Protein AF-A0A1F9HRV5-F1 (afdb_monomer)

Foldseek 3Di:
DVVLLVLLVLLLVLLVVLQVVLVVLVCCCVVVVVVLLVLLVVLLVVQVVVVVVVVVVPPDDPDPDDDDDDDDDDDDDDDDDDDDDDDDDDDDDDDDDDDDDDDDDDDDDDDDDDDPDPPDDDDDDDDPPDDPRDVLLVVLSVLSVQLSVLSNVLSVLLNVLLVLLSPFPDDSNLSNQLSNLSSQLSNQQSVLSNQLSSCCSNLNNVRSNVVRCVRNVSSVVSNVSSVVSSVVRSVVRVVVVPD

Sequence (243 aa):
MIEIIKPVRYGLLIGLLGLTFGIGWAFWLVLGHERIHKSLEERAAEKKEMHSLIQLLEPGSAMAHTDIKVGEGLVPSKRETTRVSPTANEDSHQHADEGKPQQKGEHMQMMGEGEHMMQTGEDEHQHNEGMHDSPIIDLSHKRLTRGHLHAMGLGLVTIAISFILAFTSAPEKIKTVASILTGLGGLIYPFAWIVMGYRTPNLGPAGAEASVTVIAGPGVGLVLLGIFTAGVFLLKDTFSKKQ

Structure (mmCIF, N/CA/C/O backbone):
data_AF-A0A1F9HRV5-F1
#
_entry.id   AF-A0A1F9HRV5-F1
#
loop_
_atom_site.group_PDB
_atom_site.id
_atom_site.type_symbol
_atom_site.label_atom_id
_atom_site.label_alt_id
_atom_site.label_comp_id
_atom_site.label_asym_id
_atom_site.label_entity_id
_atom_site.label_seq_id
_atom_site.pdbx_PDB_ins_code
_atom_site.Cartn_x
_atom_site.Cartn_y
_atom_site.Cartn_z
_atom_site.occupancy
_atom_site.B_iso_or_equiv
_atom_site.auth_seq_id
_atom_site.auth_comp_id
_atom_site.auth_asym_id
_atom_site.auth_atom_id
_atom_site.pdbx_PDB_model_num
ATOM 1 N N . MET A 1 1 ? -22.054 -10.533 17.747 1.00 65.69 1 MET A N 1
ATOM 2 C CA . MET A 1 1 ? -20.883 -10.438 16.840 1.00 65.69 1 MET A CA 1
ATOM 3 C C . MET A 1 1 ? -20.970 -9.249 15.885 1.00 65.69 1 MET A C 1
ATOM 5 O O . MET A 1 1 ? -20.057 -8.441 15.922 1.00 65.69 1 MET A O 1
ATOM 9 N N . ILE A 1 2 ? -22.039 -9.090 15.089 1.00 79.00 2 ILE A N 1
ATOM 10 C CA . ILE A 1 2 ? -22.149 -8.036 14.051 1.00 79.00 2 ILE A CA 1
ATOM 11 C C . ILE A 1 2 ? -21.832 -6.614 14.568 1.00 79.00 2 ILE A C 1
ATOM 13 O O . ILE A 1 2 ? -20.985 -5.940 13.984 1.00 79.00 2 ILE A O 1
ATOM 17 N N . GLU A 1 3 ? -22.410 -6.187 15.698 1.00 88.50 3 GLU A N 1
ATOM 18 C CA . GLU A 1 3 ? -22.151 -4.843 16.259 1.00 88.50 3 GLU A CA 1
ATOM 19 C C . GLU A 1 3 ? -20.677 -4.591 16.637 1.00 88.50 3 GLU A C 1
ATOM 21 O O . GLU A 1 3 ? -20.204 -3.468 16.513 1.00 88.50 3 GLU A O 1
ATOM 26 N N . ILE A 1 4 ? -19.913 -5.625 17.019 1.00 91.69 4 ILE A N 1
ATOM 27 C CA . ILE A 1 4 ? -18.489 -5.493 17.397 1.00 91.69 4 ILE A CA 1
ATOM 28 C C . ILE A 1 4 ? -17.627 -5.126 16.175 1.00 91.69 4 ILE A C 1
ATOM 30 O O . ILE A 1 4 ? -16.645 -4.395 16.289 1.00 91.69 4 ILE A O 1
ATOM 34 N N . ILE A 1 5 ? -18.008 -5.618 14.992 1.00 95.06 5 ILE A N 1
ATOM 35 C CA . ILE A 1 5 ? -17.260 -5.458 13.735 1.00 95.06 5 ILE A CA 1
ATOM 36 C C . ILE A 1 5 ? -17.669 -4.172 12.994 1.00 95.06 5 ILE A C 1
ATOM 38 O O . ILE A 1 5 ? -16.888 -3.609 12.227 1.00 95.06 5 ILE A O 1
ATOM 42 N N . LYS A 1 6 ? -18.876 -3.661 13.255 1.00 95.94 6 LYS A N 1
ATOM 43 C CA . LYS A 1 6 ? -19.459 -2.457 12.645 1.00 95.94 6 LYS A CA 1
ATOM 44 C C . LYS A 1 6 ? -18.510 -1.246 12.522 1.00 95.94 6 LYS A C 1
ATOM 46 O O . LYS A 1 6 ? -18.473 -0.701 11.418 1.00 95.94 6 LYS A O 1
ATOM 51 N N . PRO A 1 7 ? -17.724 -0.832 13.542 1.00 96.56 7 PRO A N 1
ATOM 52 C CA . PRO A 1 7 ? -16.798 0.294 13.388 1.00 96.56 7 PRO A CA 1
ATOM 53 C C . PRO A 1 7 ? -15.597 -0.015 12.477 1.00 96.56 7 PRO A C 1
ATOM 55 O O . PRO A 1 7 ? -15.119 0.869 11.777 1.00 96.56 7 PRO A O 1
ATOM 58 N N . VAL A 1 8 ? -15.123 -1.263 12.415 1.00 97.94 8 VAL A N 1
ATOM 59 C CA . VAL A 1 8 ? -13.923 -1.643 11.634 1.00 97.94 8 VAL A CA 1
ATOM 60 C C . VAL A 1 8 ? -14.239 -2.204 10.243 1.00 97.94 8 VAL A C 1
ATOM 62 O O . VAL A 1 8 ? -13.330 -2.537 9.482 1.00 97.94 8 VAL A O 1
ATOM 65 N N . ARG A 1 9 ? -15.526 -2.294 9.876 1.00 97.56 9 ARG A N 1
ATOM 66 C CA . ARG A 1 9 ? -15.992 -2.898 8.614 1.00 97.56 9 ARG A CA 1
ATOM 67 C C . ARG A 1 9 ? -15.321 -2.316 7.368 1.00 97.56 9 ARG A C 1
ATOM 69 O O . ARG A 1 9 ? -15.077 -3.046 6.417 1.00 97.56 9 ARG A O 1
ATOM 76 N N . TYR A 1 10 ? -15.010 -1.020 7.376 1.00 98.12 10 TYR A N 1
ATOM 77 C CA . TYR A 1 10 ? -14.365 -0.358 6.243 1.00 98.12 10 TYR A CA 1
ATOM 78 C C . TYR A 1 10 ? -12.897 -0.772 6.103 1.00 98.12 10 TYR A C 1
ATOM 80 O O . TYR A 1 10 ? -12.481 -1.092 4.996 1.00 98.12 10 TYR A O 1
ATOM 88 N N . GLY A 1 11 ? -12.143 -0.870 7.205 1.00 98.00 11 GLY A N 1
ATOM 89 C CA . GLY A 1 11 ? -10.789 -1.428 7.180 1.00 98.00 11 GLY A CA 1
ATOM 90 C C . GLY A 1 11 ? -10.768 -2.879 6.698 1.00 98.00 11 GLY A C 1
ATOM 91 O O . GLY A 1 11 ? -9.960 -3.219 5.840 1.00 98.00 11 GLY A O 1
ATOM 92 N N . LEU A 1 12 ? -11.720 -3.712 7.137 1.00 98.31 12 LEU A N 1
ATOM 93 C CA . LEU A 1 12 ? -11.859 -5.087 6.634 1.00 98.31 12 LEU A CA 1
ATOM 94 C C . LEU A 1 12 ? -12.120 -5.136 5.119 1.00 98.31 12 LEU A C 1
ATOM 96 O O . LEU A 1 12 ? -11.465 -5.904 4.419 1.00 98.31 12 LEU A O 1
ATOM 100 N N . LEU A 1 13 ? -13.028 -4.303 4.597 1.00 98.50 13 LEU A N 1
ATOM 101 C CA . LEU A 1 13 ? -13.302 -4.220 3.156 1.00 98.50 13 LEU A CA 1
ATOM 102 C C . LEU A 1 13 ? -12.078 -3.742 2.357 1.00 98.50 13 LEU A C 1
ATOM 104 O O . LEU A 1 13 ? -11.789 -4.300 1.302 1.00 98.50 13 LEU A O 1
ATOM 108 N N . ILE A 1 14 ? -11.335 -2.753 2.864 1.00 98.44 14 ILE A N 1
ATOM 109 C CA . ILE A 1 14 ? -10.116 -2.246 2.216 1.00 98.44 14 ILE A CA 1
ATOM 110 C C . ILE A 1 14 ? -8.987 -3.292 2.267 1.00 98.44 14 ILE A C 1
ATOM 112 O O . ILE A 1 14 ? -8.275 -3.476 1.284 1.00 98.44 14 ILE A O 1
ATOM 116 N N . GLY A 1 15 ? -8.848 -4.029 3.372 1.00 98.31 15 GLY A N 1
ATOM 117 C CA . GLY A 1 15 ? -7.877 -5.118 3.496 1.00 98.31 15 GLY A CA 1
ATOM 118 C C . GLY A 1 15 ? -8.179 -6.291 2.557 1.00 98.31 15 GLY A C 1
ATOM 119 O O . GLY A 1 15 ? -7.273 -6.794 1.895 1.00 98.31 15 GLY A O 1
ATOM 120 N N . LEU A 1 16 ? -9.456 -6.670 2.418 1.00 98.50 16 LEU A N 1
ATOM 121 C CA . LEU A 1 16 ? -9.906 -7.648 1.418 1.00 98.50 16 LEU A CA 1
ATOM 122 C C . LEU A 1 16 ? -9.640 -7.158 -0.01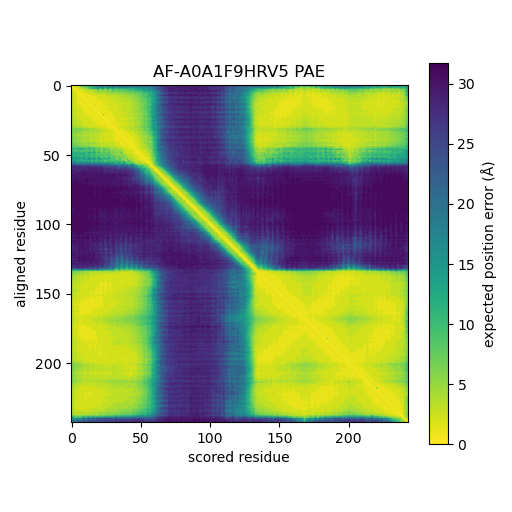1 1.00 98.50 16 LEU A C 1
ATOM 124 O O . LEU A 1 16 ? -9.134 -7.926 -0.828 1.00 98.50 16 LEU A O 1
ATOM 128 N N . LEU A 1 17 ? -9.901 -5.878 -0.303 1.00 98.44 17 LEU A N 1
ATOM 129 C CA . LEU A 1 17 ? -9.543 -5.269 -1.585 1.00 98.44 17 LEU A CA 1
ATOM 130 C C . LEU A 1 17 ? -8.031 -5.383 -1.847 1.00 98.44 17 LEU A C 1
ATOM 132 O O . LEU A 1 17 ? -7.646 -5.822 -2.928 1.00 98.44 17 LEU A O 1
ATOM 136 N N . GLY A 1 18 ? -7.184 -5.101 -0.851 1.00 98.00 18 GLY A N 1
ATOM 137 C CA . GLY A 1 18 ? -5.729 -5.278 -0.934 1.00 98.00 18 GLY A CA 1
ATOM 138 C C . GLY A 1 18 ? -5.297 -6.715 -1.242 1.00 98.00 18 GLY A C 1
ATOM 139 O O . GLY A 1 18 ? -4.455 -6.921 -2.116 1.00 98.00 18 GLY A O 1
ATOM 140 N N . LEU A 1 19 ? -5.929 -7.715 -0.616 1.00 98.31 19 LEU A N 1
ATOM 141 C CA . LEU A 1 19 ? -5.698 -9.127 -0.943 1.00 98.31 19 LEU A CA 1
ATOM 142 C C . LEU A 1 19 ? -6.110 -9.461 -2.384 1.00 98.31 19 LEU A C 1
ATOM 144 O O . LEU A 1 19 ? -5.324 -10.061 -3.115 1.00 98.31 19 LEU A O 1
ATOM 148 N N . THR A 1 20 ? -7.306 -9.050 -2.822 1.00 98.25 20 THR A N 1
ATOM 149 C CA . THR A 1 20 ? -7.769 -9.311 -4.200 1.00 98.25 20 THR A CA 1
ATOM 150 C C . THR A 1 20 ? -6.902 -8.612 -5.247 1.00 98.25 20 THR A C 1
ATOM 152 O O . THR A 1 20 ? -6.595 -9.208 -6.278 1.00 98.25 20 THR A O 1
ATOM 155 N N . PHE A 1 21 ? -6.435 -7.393 -4.959 1.00 98.12 21 PHE A N 1
ATOM 156 C CA . PHE A 1 21 ? -5.479 -6.664 -5.786 1.00 98.12 21 PHE A CA 1
ATOM 157 C C . PHE A 1 21 ? -4.134 -7.396 -5.857 1.00 98.12 21 PHE A C 1
ATOM 159 O O . PHE A 1 21 ? -3.629 -7.620 -6.953 1.00 98.12 21 PHE A O 1
ATOM 166 N N . GLY A 1 22 ? -3.591 -7.840 -4.718 1.00 97.25 22 GLY A N 1
ATOM 167 C CA . GLY A 1 22 ? -2.353 -8.619 -4.664 1.00 97.25 22 GLY A CA 1
ATOM 168 C C . GLY A 1 22 ? -2.432 -9.915 -5.475 1.00 97.25 22 GLY A C 1
ATOM 169 O O . GLY A 1 22 ? -1.529 -10.190 -6.263 1.00 97.25 22 GLY A O 1
ATOM 170 N N . ILE A 1 23 ? -3.530 -10.668 -5.351 1.00 97.94 23 ILE A N 1
ATOM 171 C CA . ILE A 1 23 ? -3.781 -11.902 -6.115 1.00 97.94 23 ILE A CA 1
ATOM 172 C C . ILE A 1 23 ? -3.916 -11.608 -7.616 1.00 97.94 23 ILE A C 1
ATOM 174 O O . ILE A 1 23 ? -3.249 -12.246 -8.427 1.00 97.94 23 ILE A O 1
ATOM 178 N N . GLY A 1 24 ? -4.735 -10.623 -8.003 1.00 97.75 24 GLY A N 1
ATOM 179 C CA . GLY A 1 24 ? -4.899 -10.232 -9.408 1.00 97.75 24 GLY A CA 1
ATOM 180 C C . GLY A 1 24 ? -3.588 -9.754 -10.038 1.00 97.75 24 GLY A C 1
ATOM 181 O O . GLY A 1 24 ? -3.292 -10.079 -11.186 1.00 97.75 24 GLY A O 1
ATOM 182 N N . TRP A 1 25 ? -2.761 -9.057 -9.260 1.00 97.44 25 TRP A N 1
ATOM 183 C CA . TRP A 1 25 ? -1.421 -8.650 -9.660 1.00 97.44 25 TRP A CA 1
ATOM 184 C C . TRP A 1 25 ? -0.460 -9.842 -9.814 1.00 97.44 25 TRP A C 1
ATOM 186 O O . TRP A 1 25 ? 0.341 -9.845 -10.742 1.00 97.44 25 TRP A O 1
ATOM 196 N N . ALA A 1 26 ? -0.578 -10.893 -8.991 1.00 96.31 26 ALA A N 1
ATOM 197 C CA . ALA A 1 26 ? 0.182 -12.138 -9.160 1.00 96.31 26 ALA A CA 1
ATOM 198 C C . ALA A 1 26 ? -0.129 -12.815 -10.503 1.00 96.31 26 ALA A C 1
ATOM 200 O O . ALA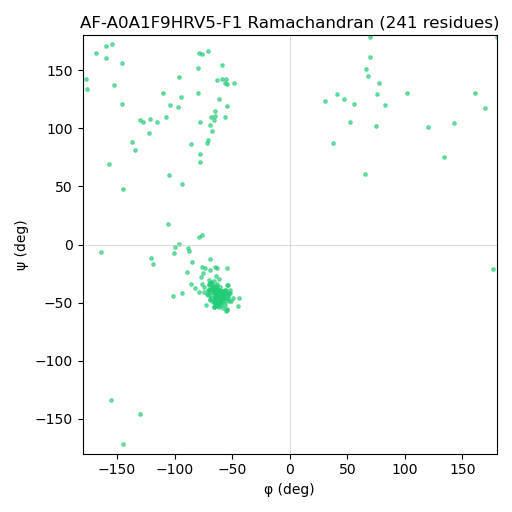 A 1 26 ? 0.778 -13.120 -11.276 1.00 96.31 26 ALA A O 1
ATOM 201 N N . PHE A 1 27 ? -1.420 -12.984 -10.816 1.00 97.56 27 PHE A N 1
ATOM 202 C CA . PHE A 1 27 ? -1.858 -13.509 -12.112 1.00 97.56 27 PHE A CA 1
ATOM 203 C C . PHE A 1 27 ? -1.362 -12.645 -13.270 1.00 97.56 27 PHE A C 1
ATOM 205 O O . PHE A 1 27 ? -0.944 -13.178 -14.293 1.00 97.56 27 PHE A O 1
ATOM 212 N N . TRP A 1 28 ? -1.376 -11.322 -13.107 1.00 96.38 28 TRP A N 1
ATOM 213 C CA . TRP A 1 28 ? -0.885 -10.400 -14.121 1.00 96.38 28 TRP A CA 1
ATOM 214 C C . TRP A 1 28 ? 0.640 -10.489 -14.324 1.00 96.38 28 TRP A C 1
ATOM 216 O O . TRP A 1 28 ? 1.079 -10.472 -15.470 1.00 96.38 28 TRP A O 1
ATOM 226 N N . LEU A 1 29 ? 1.438 -10.669 -13.262 1.00 95.25 29 LEU A N 1
ATOM 227 C CA . LEU A 1 29 ? 2.882 -10.926 -13.373 1.00 95.25 29 LEU A CA 1
ATOM 228 C C . LEU A 1 29 ? 3.174 -12.242 -14.110 1.00 95.25 29 LEU A C 1
ATOM 230 O O . LEU A 1 29 ? 4.003 -12.262 -15.015 1.00 95.25 29 LEU A O 1
ATOM 234 N N . VAL A 1 30 ? 2.476 -13.326 -13.751 1.00 95.44 30 VAL A N 1
ATOM 235 C CA . VAL A 1 30 ? 2.720 -14.671 -14.303 1.00 95.44 30 VAL A CA 1
ATOM 236 C C . VAL A 1 30 ? 2.230 -14.791 -15.748 1.00 95.44 30 VAL A C 1
ATOM 238 O O . VAL A 1 30 ? 2.994 -15.171 -16.629 1.00 95.44 30 VAL A O 1
ATOM 241 N N . LEU A 1 31 ? 0.972 -14.435 -16.024 1.00 96.00 31 LEU A N 1
ATOM 242 C CA . LEU A 1 31 ? 0.385 -14.534 -17.369 1.00 96.00 31 LEU A CA 1
ATOM 243 C C . LEU A 1 31 ? 0.866 -13.419 -18.309 1.00 96.00 31 LEU A C 1
ATOM 245 O O . LEU A 1 31 ? 0.721 -13.521 -19.526 1.00 96.00 31 LEU A O 1
ATOM 249 N N . GLY A 1 32 ? 1.385 -12.326 -17.747 1.00 92.94 32 GLY A N 1
ATOM 250 C CA . GLY A 1 32 ? 1.844 -11.155 -18.481 1.00 92.94 32 GLY A CA 1
ATOM 251 C C . GLY A 1 32 ? 3.351 -11.083 -18.701 1.00 92.94 32 GLY A C 1
ATOM 252 O O . GLY A 1 32 ? 3.763 -10.124 -19.346 1.00 92.94 32 GLY A O 1
ATOM 253 N N . HIS A 1 33 ? 4.161 -12.030 -18.207 1.00 92.62 33 HIS A N 1
ATOM 254 C CA . HIS A 1 33 ? 5.629 -11.911 -18.142 1.00 92.62 33 HIS A CA 1
ATOM 255 C C . HIS A 1 33 ? 6.265 -11.368 -19.432 1.00 92.62 33 HIS A C 1
ATOM 257 O O . HIS A 1 33 ? 6.965 -10.359 -19.374 1.00 92.62 33 HIS A O 1
ATOM 263 N N . GLU A 1 34 ? 5.972 -11.967 -20.589 1.00 92.00 34 GLU A N 1
ATOM 264 C CA . GLU A 1 34 ? 6.478 -11.533 -21.904 1.00 92.00 34 GLU A CA 1
ATOM 265 C C . GLU A 1 34 ? 6.103 -10.082 -22.242 1.00 92.00 34 GLU A C 1
ATOM 267 O O . GLU A 1 34 ? 6.916 -9.285 -22.707 1.00 92.00 34 GLU A O 1
ATOM 272 N N . ARG A 1 35 ? 4.849 -9.698 -21.967 1.00 93.88 35 ARG A N 1
ATOM 273 C CA . ARG A 1 35 ? 4.354 -8.333 -22.197 1.00 93.88 35 ARG A CA 1
ATOM 274 C C . ARG A 1 35 ? 5.034 -7.338 -21.263 1.00 93.88 35 ARG A C 1
ATOM 276 O O . ARG A 1 35 ? 5.309 -6.215 -21.675 1.00 93.88 35 ARG A O 1
ATOM 283 N N . ILE A 1 36 ? 5.255 -7.731 -20.012 1.00 93.25 36 ILE A N 1
ATOM 284 C CA . ILE A 1 36 ? 5.901 -6.899 -18.995 1.00 93.25 36 ILE A CA 1
ATOM 285 C C . ILE A 1 36 ? 7.340 -6.650 -19.407 1.00 93.25 36 ILE A C 1
ATOM 287 O O . ILE A 1 36 ? 7.721 -5.491 -19.543 1.00 93.25 36 ILE A O 1
ATOM 291 N N . HIS A 1 37 ? 8.076 -7.724 -19.675 1.00 93.50 37 HIS A N 1
ATOM 292 C CA . HIS A 1 37 ? 9.473 -7.701 -20.082 1.00 93.50 37 HIS A CA 1
ATOM 293 C C . HIS A 1 37 ? 9.671 -6.811 -21.315 1.00 93.50 37 HIS A C 1
ATOM 295 O O . HIS A 1 37 ? 10.301 -5.760 -21.199 1.00 93.50 37 HIS A O 1
ATOM 301 N N . LYS A 1 38 ? 8.948 -7.081 -22.414 1.00 93.62 38 LYS A N 1
ATOM 302 C CA . LYS A 1 38 ? 8.948 -6.231 -23.618 1.00 93.62 38 LYS A CA 1
ATOM 303 C C . LYS A 1 38 ? 8.624 -4.763 -23.317 1.00 93.62 38 LYS A C 1
ATOM 305 O O . LYS A 1 38 ? 9.284 -3.865 -23.828 1.00 93.62 38 LYS A O 1
ATOM 310 N N . SER A 1 39 ? 7.641 -4.491 -22.452 1.00 93.50 39 SER A N 1
ATOM 311 C CA . SER A 1 39 ? 7.286 -3.112 -22.079 1.00 93.50 39 SER A CA 1
ATOM 312 C C . SER A 1 39 ? 8.345 -2.405 -21.224 1.00 93.50 39 SER A C 1
ATOM 314 O O . SER A 1 39 ? 8.353 -1.177 -21.172 1.00 93.50 39 SER A O 1
ATOM 316 N N . LEU A 1 40 ? 9.214 -3.149 -20.532 1.00 93.88 40 LEU A N 1
ATOM 317 C CA . LEU A 1 40 ? 10.357 -2.619 -19.786 1.00 93.88 40 LEU A CA 1
ATOM 318 C C . LEU A 1 40 ? 11.578 -2.444 -20.706 1.00 93.88 40 LEU A C 1
ATOM 320 O O . LEU A 1 40 ? 12.320 -1.478 -20.535 1.00 93.88 40 LEU A O 1
ATOM 324 N N . GLU A 1 41 ? 11.755 -3.312 -21.707 1.00 92.94 41 GLU A N 1
ATOM 325 C CA . GLU A 1 41 ? 12.772 -3.171 -22.756 1.00 92.94 41 GLU A CA 1
ATOM 326 C C . GLU A 1 41 ? 12.522 -1.953 -23.652 1.00 92.94 41 GLU A C 1
ATOM 328 O O . GLU A 1 41 ? 13.427 -1.141 -23.830 1.00 92.94 41 GLU A O 1
ATOM 333 N N . GLU A 1 42 ? 11.295 -1.770 -24.158 1.00 92.44 42 GLU A N 1
ATOM 334 C CA . GLU A 1 42 ? 10.893 -0.602 -24.966 1.00 92.44 42 GLU A CA 1
ATOM 335 C C . GLU A 1 42 ? 11.210 0.711 -24.224 1.00 92.44 42 GLU A C 1
ATOM 337 O O . GLU A 1 42 ? 11.828 1.629 -24.764 1.00 92.44 42 GLU A O 1
ATOM 342 N N . ARG A 1 43 ? 10.880 0.746 -22.931 1.00 91.94 43 ARG A N 1
ATOM 343 C CA . ARG A 1 43 ? 11.193 1.820 -21.977 1.00 91.94 43 ARG A CA 1
ATOM 344 C C . ARG A 1 43 ? 12.696 2.047 -21.760 1.00 91.94 43 ARG A C 1
ATOM 346 O O . ARG A 1 43 ? 13.152 3.187 -21.657 1.00 91.94 43 ARG A O 1
ATOM 353 N N . ALA A 1 44 ? 13.486 0.977 -21.681 1.00 90.12 44 ALA A N 1
ATOM 354 C CA . ALA A 1 44 ? 14.942 1.061 -21.575 1.00 90.12 44 ALA A CA 1
ATOM 355 C C . ALA A 1 44 ? 15.595 1.556 -22.881 1.00 90.12 44 ALA A C 1
ATOM 357 O O . ALA A 1 44 ? 16.609 2.258 -22.829 1.00 90.12 44 ALA A O 1
ATOM 358 N N . ALA A 1 45 ? 15.028 1.203 -24.039 1.00 89.44 45 ALA A N 1
ATOM 359 C CA . ALA A 1 45 ? 15.480 1.648 -25.354 1.00 89.44 45 ALA A CA 1
ATOM 360 C C . ALA A 1 45 ? 15.207 3.146 -25.567 1.00 89.44 45 ALA A C 1
ATOM 362 O O . ALA A 1 45 ? 16.144 3.881 -25.876 1.00 89.44 45 ALA A O 1
ATOM 363 N N . GLU A 1 46 ? 13.991 3.616 -25.267 1.00 88.25 46 GLU A N 1
ATOM 364 C CA . GLU A 1 46 ? 13.596 5.036 -25.304 1.00 88.25 46 GLU A CA 1
ATOM 365 C C . GLU A 1 46 ? 14.608 5.926 -24.554 1.00 88.25 46 GLU A C 1
ATOM 367 O O . GLU A 1 46 ? 15.097 6.930 -25.079 1.00 88.25 46 GLU A O 1
ATOM 372 N N . LYS A 1 47 ? 15.024 5.511 -23.348 1.00 86.19 47 LYS A N 1
ATOM 373 C CA . LYS A 1 47 ? 16.047 6.221 -22.561 1.00 86.19 47 LYS A CA 1
ATOM 374 C C . LYS A 1 47 ? 17.408 6.294 -23.265 1.00 86.19 47 LYS A C 1
ATOM 376 O O . LYS A 1 47 ? 18.096 7.310 -23.144 1.00 86.19 47 LYS A O 1
ATOM 381 N N . LYS A 1 48 ? 17.836 5.224 -23.947 1.00 85.00 48 LYS A N 1
ATOM 382 C CA . LYS A 1 48 ? 19.116 5.190 -24.680 1.00 85.00 48 LYS A CA 1
ATOM 383 C C . LYS A 1 48 ? 19.067 6.110 -25.899 1.00 85.00 48 LYS A C 1
ATOM 385 O O . LYS A 1 48 ? 20.002 6.883 -26.096 1.00 85.00 48 LYS A O 1
ATOM 390 N N . GLU A 1 49 ? 17.972 6.081 -26.655 1.00 86.00 49 GLU A N 1
ATOM 391 C CA . GLU A 1 49 ? 17.769 6.951 -27.817 1.00 86.00 49 GLU A CA 1
ATOM 392 C C . GLU A 1 49 ? 17.766 8.427 -27.410 1.00 86.00 49 GLU A C 1
ATOM 394 O O . GLU A 1 49 ? 18.554 9.206 -27.950 1.00 86.00 49 GLU A O 1
ATOM 399 N N . MET A 1 50 ? 16.998 8.802 -26.377 1.00 80.31 50 MET A N 1
ATOM 400 C CA . MET A 1 50 ? 17.011 10.165 -25.832 1.00 80.31 50 MET A CA 1
ATOM 401 C C . MET A 1 50 ? 18.417 10.618 -25.418 1.00 80.31 50 MET A C 1
ATOM 403 O O . MET A 1 50 ? 18.800 11.754 -25.687 1.00 80.31 50 MET A O 1
ATOM 407 N N . HIS A 1 51 ? 19.206 9.744 -24.785 1.00 81.88 51 HIS A N 1
ATOM 408 C CA . HIS A 1 51 ? 20.557 10.097 -24.349 1.00 81.88 51 HIS A CA 1
ATOM 409 C C . HIS A 1 51 ? 21.524 10.278 -25.532 1.00 81.88 51 HIS A C 1
ATOM 411 O O . HIS A 1 51 ? 22.304 11.228 -25.532 1.00 81.88 51 HIS A O 1
ATOM 417 N N . SER A 1 52 ? 21.421 9.440 -26.570 1.00 82.12 52 SER A N 1
ATOM 418 C CA . SER A 1 52 ? 22.208 9.601 -27.802 1.00 82.12 52 SER A CA 1
ATOM 419 C C . SER A 1 52 ? 21.840 10.869 -28.580 1.00 82.12 52 SER A C 1
ATOM 421 O O . SER A 1 52 ? 22.729 11.563 -29.064 1.00 82.12 52 SER A O 1
ATOM 423 N N . LEU A 1 53 ? 20.553 11.235 -28.635 1.00 84.50 53 LEU A N 1
ATOM 424 C CA . LEU A 1 53 ? 20.108 12.485 -29.255 1.00 84.50 53 LEU A CA 1
ATOM 425 C C . LEU A 1 53 ? 20.644 13.708 -28.505 1.00 84.50 53 LEU A C 1
ATOM 427 O O . LEU A 1 53 ? 21.132 14.631 -29.148 1.00 84.50 53 LEU A O 1
ATOM 431 N N . ILE A 1 54 ? 20.616 13.704 -27.167 1.00 81.25 54 ILE A N 1
ATOM 432 C CA . ILE A 1 54 ? 21.210 14.780 -26.354 1.00 81.25 54 ILE A CA 1
ATOM 433 C C . ILE A 1 54 ? 22.714 14.898 -26.636 1.00 81.25 54 ILE A C 1
ATOM 435 O O . ILE A 1 54 ? 23.197 15.999 -26.881 1.00 81.25 54 ILE A O 1
ATOM 439 N N . GLN A 1 55 ? 23.439 13.777 -26.701 1.00 81.00 55 GLN A N 1
ATOM 440 C CA . GLN A 1 55 ? 24.873 13.774 -27.004 1.00 81.00 55 GLN A CA 1
ATOM 441 C C . GLN A 1 55 ? 25.192 14.306 -28.416 1.00 81.00 55 GLN A C 1
ATOM 443 O O . GLN A 1 55 ? 26.211 14.964 -28.607 1.00 81.00 55 GLN A O 1
ATOM 448 N N . LEU A 1 56 ? 24.320 14.064 -29.402 1.00 80.12 56 LEU A N 1
ATOM 449 C CA . LEU A 1 56 ? 24.435 14.631 -30.754 1.00 80.12 56 LEU A CA 1
ATOM 450 C C . LEU A 1 56 ? 24.037 16.119 -30.820 1.00 80.12 56 LEU A C 1
ATOM 452 O O . LEU A 1 56 ? 24.492 16.833 -31.713 1.00 80.12 56 LEU A O 1
ATOM 456 N N . LEU A 1 57 ? 23.205 16.587 -29.884 1.00 78.00 57 LEU A N 1
ATOM 457 C CA . LEU A 1 57 ? 22.762 17.979 -29.744 1.00 78.00 57 LEU A CA 1
ATOM 458 C C . LEU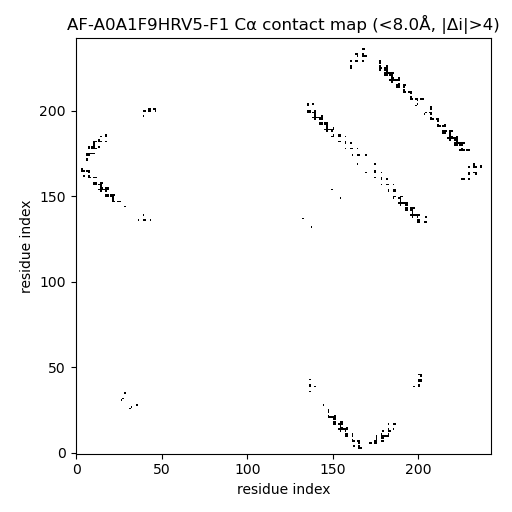 A 1 57 ? 23.706 18.852 -28.890 1.00 78.00 57 LEU A C 1
ATOM 460 O O . LEU A 1 57 ? 23.525 20.068 -28.874 1.00 78.00 57 LEU A O 1
ATOM 464 N N . GLU A 1 58 ? 24.743 18.279 -28.264 1.00 71.56 58 GLU A N 1
ATOM 465 C CA . GLU A 1 58 ? 25.853 19.003 -27.608 1.00 71.56 58 GLU A CA 1
ATOM 466 C C . GLU A 1 58 ? 27.188 18.991 -28.409 1.00 71.56 58 GLU A C 1
ATOM 468 O O . GLU A 1 58 ? 28.228 18.569 -27.890 1.00 71.56 58 GLU A O 1
ATOM 473 N N . PRO A 1 59 ? 27.259 19.506 -29.654 1.00 59.19 59 PRO A N 1
ATOM 474 C CA . PRO A 1 59 ? 28.534 19.706 -30.340 1.00 59.19 59 PRO A CA 1
ATOM 475 C C . PRO A 1 59 ? 29.238 20.975 -29.812 1.00 59.19 59 PRO A C 1
ATOM 477 O O . PRO A 1 59 ? 29.279 21.989 -30.509 1.00 59.19 59 PRO A O 1
ATOM 480 N N . GLY A 1 60 ? 29.763 20.969 -28.574 1.00 55.22 60 GLY A N 1
ATOM 481 C CA . GLY A 1 60 ? 30.254 22.231 -27.984 1.00 55.22 60 GLY A CA 1
ATOM 482 C C . GLY A 1 60 ? 31.178 22.259 -26.757 1.00 55.22 60 GLY A C 1
ATOM 483 O O . GLY A 1 60 ? 31.635 23.352 -26.438 1.00 55.22 60 GLY A O 1
ATOM 484 N N . SER A 1 61 ? 31.490 21.155 -26.064 1.00 53.25 61 SER A N 1
ATOM 485 C CA . SER A 1 61 ? 32.271 21.220 -24.799 1.00 53.25 61 SER A CA 1
ATOM 486 C C . SER A 1 61 ? 33.599 20.444 -24.778 1.00 53.25 61 SER A C 1
ATOM 488 O O . SER A 1 61 ? 34.426 20.661 -23.894 1.00 53.25 61 SER A O 1
ATOM 490 N N . ALA A 1 62 ? 33.866 19.587 -25.767 1.00 50.09 62 ALA A N 1
ATOM 491 C CA . ALA A 1 62 ? 35.028 18.692 -25.783 1.00 50.09 62 ALA A CA 1
ATOM 492 C C . ALA A 1 62 ? 36.265 19.255 -26.525 1.00 50.09 62 ALA A C 1
ATOM 494 O O . ALA A 1 62 ? 36.811 18.581 -27.392 1.00 50.09 62 ALA A O 1
ATOM 495 N N . MET A 1 63 ? 36.717 20.475 -26.199 1.00 47.94 63 MET A N 1
ATOM 496 C CA . MET A 1 63 ? 37.987 21.074 -26.682 1.00 47.94 63 MET A CA 1
ATOM 497 C C . MET A 1 63 ? 38.465 22.185 -25.716 1.00 47.94 63 MET A C 1
ATOM 499 O O . MET A 1 63 ? 38.431 23.370 -26.037 1.00 47.94 63 MET A O 1
ATOM 503 N N . ALA A 1 64 ? 38.893 21.817 -24.501 1.00 43.62 64 ALA A N 1
ATOM 504 C CA . ALA A 1 64 ? 39.419 22.771 -23.510 1.00 43.62 64 ALA A CA 1
ATOM 505 C C . ALA A 1 64 ? 40.565 22.195 -22.649 1.00 43.62 64 ALA A C 1
ATOM 507 O O . ALA A 1 64 ? 40.580 22.337 -21.431 1.00 43.62 64 ALA A O 1
ATOM 508 N N . HIS A 1 65 ? 41.547 21.559 -23.293 1.00 41.84 65 HIS A N 1
ATOM 509 C CA . HIS A 1 65 ? 42.850 21.254 -22.690 1.00 41.84 65 HIS A CA 1
ATOM 510 C C . HIS A 1 65 ? 43.972 21.605 -23.674 1.00 41.84 65 HIS A C 1
ATOM 512 O O . HIS A 1 65 ? 44.497 20.749 -24.379 1.00 41.84 65 HIS A O 1
ATOM 518 N N . THR A 1 66 ? 44.331 22.888 -23.727 1.00 41.12 66 THR A N 1
ATOM 519 C CA . THR A 1 66 ? 45.589 23.348 -24.330 1.00 41.12 66 THR A CA 1
ATOM 520 C C . THR A 1 66 ? 46.658 23.477 -23.254 1.00 41.12 66 THR A C 1
ATOM 522 O O . THR A 1 66 ? 46.444 24.164 -22.253 1.00 41.12 66 THR A O 1
ATOM 525 N N . ASP A 1 67 ? 47.806 22.842 -23.482 1.00 45.81 67 ASP A N 1
ATOM 526 C CA . ASP A 1 67 ? 49.019 22.979 -22.677 1.00 45.81 67 ASP A CA 1
ATOM 527 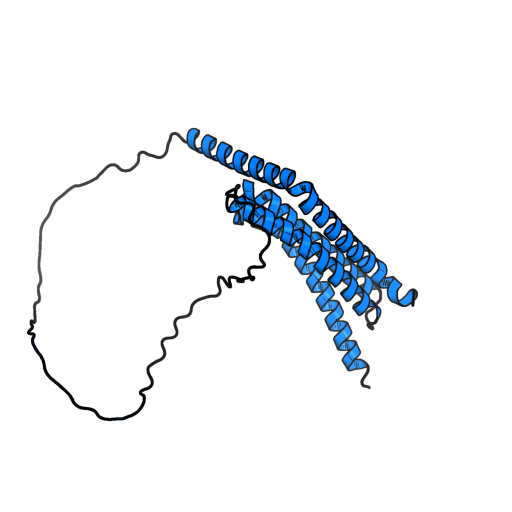C C . ASP A 1 67 ? 49.398 24.440 -22.393 1.00 45.81 67 ASP A C 1
ATOM 529 O O . ASP A 1 67 ? 49.439 25.272 -23.300 1.00 45.81 67 ASP A O 1
ATOM 533 N N . ILE A 1 68 ? 49.834 24.711 -21.159 1.00 40.12 68 ILE A N 1
ATOM 534 C CA . ILE A 1 68 ? 50.775 25.800 -20.876 1.00 40.12 68 ILE A CA 1
ATOM 535 C C . ILE A 1 68 ? 51.953 25.228 -20.080 1.00 40.12 68 ILE A C 1
ATOM 537 O O . ILE A 1 68 ? 51.853 24.950 -18.886 1.00 40.12 68 ILE A O 1
ATOM 541 N N . LYS A 1 69 ? 53.093 25.084 -20.764 1.00 45.47 69 LYS A N 1
ATOM 542 C CA . LYS A 1 69 ? 54.420 24.844 -20.180 1.00 45.47 69 LYS A CA 1
ATOM 543 C C . LYS A 1 69 ? 55.333 26.035 -20.476 1.00 45.47 69 LYS A C 1
ATOM 545 O O . LYS A 1 69 ? 55.837 26.150 -21.587 1.00 45.47 69 LYS A O 1
ATOM 550 N N . VAL A 1 70 ? 55.587 26.856 -19.460 1.00 41.66 70 VAL A N 1
ATOM 551 C CA . VAL A 1 70 ? 56.708 27.813 -19.334 1.00 41.66 70 VAL A CA 1
ATOM 552 C C . VAL A 1 70 ? 56.954 27.962 -17.818 1.00 41.66 70 VAL A C 1
ATOM 554 O O . VAL A 1 70 ? 55.980 28.031 -17.077 1.00 41.66 70 VAL A O 1
ATOM 557 N N . GLY A 1 71 ? 58.159 27.987 -17.242 1.00 39.84 71 GLY A N 1
ATOM 558 C CA . GLY A 1 71 ? 59.510 27.881 -17.800 1.00 39.84 71 GLY A CA 1
ATOM 559 C C . GLY A 1 71 ? 60.483 28.813 -17.052 1.00 39.84 71 GLY A C 1
ATOM 560 O O . GLY A 1 71 ? 60.454 30.003 -17.321 1.00 39.84 71 GLY A O 1
ATOM 561 N N . GLU A 1 72 ? 61.338 28.247 -16.178 1.00 34.88 72 GLU A N 1
ATOM 562 C CA . GLU A 1 72 ? 62.540 28.866 -15.541 1.00 34.88 72 GLU A CA 1
ATOM 563 C C . GLU A 1 72 ? 62.306 30.023 -14.517 1.00 34.88 72 GLU A C 1
ATOM 565 O O . GLU A 1 72 ? 61.379 30.807 -14.656 1.00 34.88 72 GLU A O 1
ATOM 570 N N . GLY A 1 73 ? 63.077 30.211 -13.424 1.00 33.09 73 GLY A N 1
ATOM 571 C CA . GLY A 1 73 ? 64.185 29.440 -12.819 1.00 33.09 73 GLY A CA 1
ATOM 572 C C . GLY A 1 73 ? 64.769 30.092 -11.524 1.00 33.09 73 GLY A C 1
ATOM 573 O O . GLY A 1 73 ? 64.359 31.188 -11.159 1.00 33.09 73 GLY A O 1
ATOM 574 N N . LEU A 1 74 ? 65.762 29.428 -10.887 1.00 33.25 74 LEU A N 1
ATOM 575 C CA . LEU A 1 74 ? 66.709 29.878 -9.811 1.00 33.25 74 LEU A CA 1
ATOM 576 C C . LEU A 1 74 ? 66.193 30.030 -8.330 1.00 33.25 74 LEU A C 1
ATOM 578 O O . LEU A 1 74 ? 65.479 30.974 -8.030 1.00 33.25 74 LEU A O 1
ATOM 582 N N . VAL A 1 75 ? 66.433 29.120 -7.347 1.00 42.72 75 VAL A N 1
ATOM 583 C CA . VAL A 1 75 ? 67.698 28.729 -6.614 1.00 42.72 75 VAL A CA 1
ATOM 584 C C . VAL A 1 75 ? 68.135 29.741 -5.506 1.00 42.72 75 VAL A C 1
ATOM 586 O O . VAL A 1 75 ? 68.183 30.921 -5.834 1.00 42.72 75 VAL A O 1
ATOM 589 N N . PRO A 1 76 ? 68.616 29.370 -4.271 1.00 50.12 76 PRO A N 1
ATOM 590 C CA . PRO A 1 76 ? 68.466 28.146 -3.427 1.00 50.12 76 PRO A CA 1
ATOM 591 C C . PRO A 1 76 ? 68.418 28.356 -1.858 1.00 50.12 76 PRO A C 1
ATOM 593 O O . PRO A 1 76 ? 68.522 29.471 -1.362 1.00 50.12 76 PRO A O 1
ATOM 596 N N . SER A 1 77 ? 68.453 27.249 -1.072 1.00 34.53 77 SER A N 1
ATOM 597 C CA . SER A 1 77 ? 69.398 26.999 0.074 1.00 34.53 77 SER A CA 1
ATOM 598 C C . SER A 1 77 ? 68.884 26.764 1.523 1.00 34.53 77 SER A C 1
ATOM 600 O O . SER A 1 77 ? 68.685 27.711 2.283 1.00 34.53 77 SER A O 1
ATOM 602 N N . LYS A 1 78 ? 68.846 25.481 1.948 1.00 39.06 78 LYS A N 1
ATOM 603 C CA . LYS A 1 78 ? 69.515 24.843 3.133 1.00 39.06 78 LYS A CA 1
ATOM 604 C C . LYS A 1 78 ? 68.942 23.415 3.318 1.00 39.06 78 LYS A C 1
ATOM 606 O O . LYS A 1 78 ? 67.730 23.262 3.328 1.00 39.06 78 LYS A O 1
ATOM 611 N N . ARG A 1 79 ? 69.724 22.322 3.212 1.00 34.84 79 ARG A N 1
ATOM 612 C CA . ARG A 1 79 ? 70.452 21.591 4.295 1.00 34.84 79 ARG A CA 1
ATOM 613 C C . ARG A 1 79 ? 69.624 21.435 5.590 1.00 34.84 79 ARG A C 1
ATOM 615 O O . ARG A 1 79 ? 69.120 22.428 6.088 1.00 34.84 79 ARG A O 1
ATOM 622 N N . GLU A 1 80 ? 69.486 20.237 6.172 1.00 34.53 80 GLU A N 1
ATOM 623 C CA . GLU A 1 80 ? 70.617 19.374 6.576 1.00 34.53 80 GLU A CA 1
ATOM 624 C C . GLU A 1 80 ? 70.348 17.844 6.653 1.00 34.53 80 GLU A C 1
ATOM 626 O O . GLU A 1 80 ? 69.23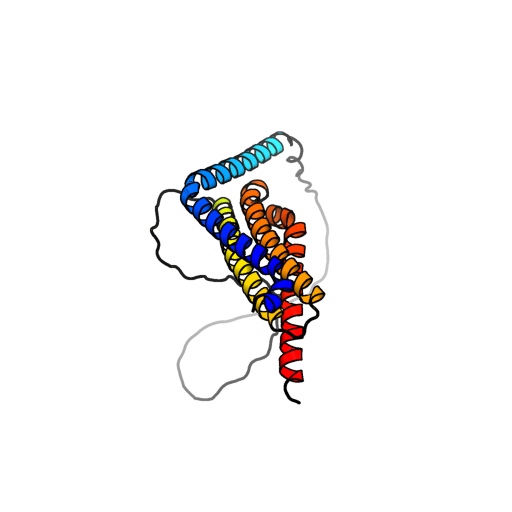1 17.364 6.494 1.00 34.53 80 GLU A O 1
ATOM 631 N N . THR A 1 81 ? 71.442 17.101 6.868 1.00 36.03 81 THR A N 1
ATOM 632 C CA . THR A 1 81 ? 71.760 15.703 6.514 1.00 36.03 81 THR A CA 1
ATOM 633 C C . THR A 1 81 ? 72.644 15.054 7.601 1.00 36.03 81 THR A C 1
ATOM 635 O O . THR A 1 81 ? 73.439 15.775 8.192 1.00 36.03 81 THR A O 1
ATOM 638 N N . THR A 1 82 ? 72.741 13.740 7.851 1.00 34.75 82 THR A N 1
ATOM 639 C CA . THR A 1 82 ? 72.042 12.518 7.381 1.00 34.75 82 THR A CA 1
ATOM 640 C C . THR A 1 82 ? 72.631 11.317 8.158 1.00 34.75 82 THR A C 1
ATOM 642 O O . THR A 1 82 ? 73.847 11.287 8.342 1.00 34.75 82 THR A O 1
ATOM 645 N N . ARG A 1 83 ? 71.842 10.296 8.550 1.00 31.98 83 ARG A N 1
ATOM 646 C CA . ARG A 1 83 ? 72.356 8.963 8.975 1.00 31.98 83 ARG A CA 1
ATOM 647 C C . ARG A 1 83 ? 71.386 7.846 8.540 1.00 31.98 83 ARG A C 1
ATOM 649 O O . ARG A 1 83 ? 70.208 7.979 8.840 1.00 31.98 83 ARG A O 1
ATOM 656 N N . VAL A 1 84 ? 71.717 6.822 7.737 1.00 36.38 84 VAL A N 1
ATOM 657 C CA . VAL A 1 84 ? 72.919 5.954 7.546 1.00 36.38 84 VAL A CA 1
ATOM 658 C C . VAL A 1 84 ? 73.077 4.892 8.639 1.00 36.38 84 VAL A C 1
ATOM 660 O O . VAL A 1 84 ? 73.123 5.283 9.800 1.00 36.38 84 VAL A O 1
ATOM 663 N N . SER A 1 85 ? 73.277 3.584 8.380 1.00 37.78 85 SER A N 1
ATOM 664 C CA . SER A 1 85 ? 72.946 2.686 7.234 1.00 37.78 85 SER A CA 1
ATOM 665 C C . SER A 1 85 ? 72.873 1.214 7.781 1.00 37.78 85 SER A C 1
ATOM 667 O O . SER A 1 85 ? 72.176 1.071 8.780 1.00 37.78 85 SER A O 1
ATOM 669 N N . PRO A 1 86 ? 73.448 0.111 7.220 1.00 50.25 86 PRO A N 1
ATOM 670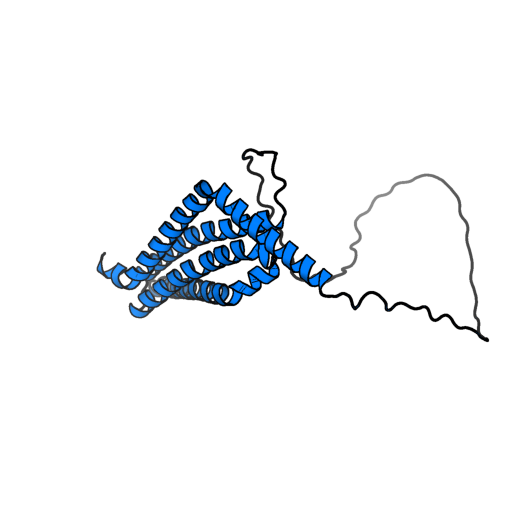 C CA . PRO A 1 86 ? 72.647 -1.094 6.934 1.00 50.25 86 PRO A CA 1
ATOM 671 C C . PRO A 1 86 ? 73.276 -2.420 7.463 1.00 50.25 86 PRO A C 1
ATOM 673 O O . PRO A 1 86 ? 74.008 -2.405 8.446 1.00 50.25 86 PRO A O 1
ATOM 676 N N . THR A 1 87 ? 73.068 -3.525 6.724 1.00 35.56 87 THR A N 1
ATOM 677 C CA . THR A 1 87 ? 73.565 -4.921 6.884 1.00 35.56 87 THR A CA 1
ATOM 678 C C . THR A 1 87 ? 72.753 -5.774 7.877 1.00 35.56 87 THR A C 1
ATOM 680 O O . THR A 1 87 ? 72.549 -5.331 8.999 1.00 35.56 87 THR A O 1
ATOM 683 N N . ALA A 1 88 ? 72.117 -6.915 7.559 1.00 34.75 88 ALA A N 1
ATOM 684 C CA . ALA A 1 88 ? 72.189 -7.964 6.512 1.00 34.75 88 ALA A CA 1
ATOM 685 C C . ALA A 1 88 ? 72.883 -9.266 6.970 1.00 34.75 88 ALA A C 1
ATOM 687 O O . ALA A 1 88 ? 74.008 -9.212 7.454 1.00 34.75 88 ALA A O 1
ATOM 688 N N . ASN A 1 89 ? 72.198 -10.393 6.698 1.00 34.31 89 ASN A N 1
ATOM 689 C CA . ASN A 1 89 ? 72.622 -11.803 6.795 1.00 34.31 89 ASN A CA 1
ATOM 690 C C . ASN A 1 89 ? 72.910 -12.334 8.223 1.00 34.31 89 ASN A C 1
ATOM 692 O O . ASN A 1 89 ? 73.300 -11.576 9.101 1.00 34.31 89 ASN A O 1
ATOM 696 N N . GLU A 1 90 ? 72.753 -13.622 8.554 1.00 33.59 90 GLU A N 1
ATOM 697 C CA . GLU A 1 90 ? 72.011 -14.772 7.983 1.00 33.59 90 GLU A CA 1
ATOM 698 C C . GLU A 1 90 ? 71.840 -15.813 9.122 1.00 33.59 90 GLU A C 1
ATOM 700 O O . GLU A 1 90 ? 72.557 -15.745 10.116 1.00 33.59 90 GLU A O 1
ATOM 705 N N . ASP A 1 91 ? 70.883 -16.736 8.981 1.00 33.16 91 ASP A N 1
ATOM 706 C CA . ASP A 1 91 ? 70.759 -18.065 9.618 1.00 33.16 91 ASP A CA 1
ATOM 707 C C . ASP A 1 91 ? 71.331 -18.350 11.033 1.00 33.16 91 ASP A C 1
ATOM 709 O O . ASP A 1 91 ? 72.540 -18.395 11.249 1.00 33.16 91 ASP A O 1
ATOM 713 N N . SER A 1 92 ? 70.466 -18.816 11.955 1.00 32.38 92 SER A N 1
ATOM 714 C CA . SER A 1 92 ? 70.395 -20.258 12.313 1.00 32.38 92 SER A CA 1
ATOM 715 C C . SER A 1 92 ? 69.719 -20.565 13.674 1.00 32.38 92 SER A C 1
ATOM 717 O O . SER A 1 92 ? 70.068 -20.010 14.707 1.00 32.38 92 SER A O 1
ATOM 719 N N . HIS A 1 93 ? 68.775 -21.515 13.628 1.00 37.91 93 HIS A N 1
ATOM 720 C CA . HIS A 1 93 ? 68.256 -22.437 14.663 1.00 37.91 93 HIS A CA 1
ATOM 721 C C . HIS A 1 93 ? 67.855 -22.013 16.106 1.00 37.91 93 HIS A C 1
ATOM 723 O O . HIS A 1 93 ? 68.663 -21.625 16.934 1.00 37.91 93 HIS A O 1
ATOM 729 N N . GLN A 1 94 ? 66.592 -22.367 16.415 1.00 34.09 94 GLN A N 1
ATOM 730 C CA . GLN A 1 94 ? 66.099 -23.086 17.615 1.00 34.09 94 GLN A CA 1
ATOM 731 C C . GLN A 1 94 ? 66.397 -22.531 19.026 1.00 34.09 94 GLN A C 1
ATOM 733 O O . GLN A 1 94 ? 67.519 -22.578 19.507 1.00 34.09 94 GLN A O 1
ATOM 738 N N . HIS A 1 95 ? 65.338 -22.241 19.794 1.00 38.09 95 HIS A N 1
ATOM 739 C CA . HIS A 1 95 ? 64.780 -23.196 20.773 1.00 38.09 95 HIS A CA 1
ATOM 740 C C . HIS A 1 95 ? 63.409 -22.714 21.296 1.00 38.09 95 HIS A C 1
ATOM 742 O O . HIS A 1 95 ? 63.004 -21.580 21.051 1.00 38.09 95 HIS A O 1
ATOM 748 N N . ALA A 1 96 ? 62.662 -23.612 21.942 1.00 34.91 96 ALA A N 1
ATOM 749 C CA . ALA A 1 96 ? 61.347 -23.334 22.523 1.00 34.91 96 ALA A CA 1
ATOM 750 C C . ALA A 1 96 ? 61.452 -22.615 23.878 1.00 34.91 96 ALA A C 1
ATOM 752 O O . ALA A 1 96 ? 62.392 -22.898 24.615 1.00 34.91 96 ALA A O 1
ATOM 753 N N . ASP A 1 97 ? 60.441 -21.810 24.234 1.00 36.66 97 ASP A N 1
ATOM 754 C CA . ASP A 1 97 ? 59.717 -22.006 25.502 1.00 36.66 97 ASP A CA 1
ATOM 755 C C . ASP A 1 97 ? 58.315 -21.345 25.495 1.00 36.66 97 ASP A C 1
ATOM 757 O O . ASP A 1 97 ? 57.929 -20.646 24.555 1.00 36.66 97 ASP A O 1
ATOM 761 N N . GLU A 1 98 ? 57.540 -21.642 26.534 1.00 34.09 98 GLU A N 1
ATOM 762 C CA . GLU A 1 98 ? 56.130 -21.329 26.781 1.00 34.09 98 GLU A CA 1
ATOM 763 C C . GLU A 1 98 ? 55.818 -19.840 27.082 1.00 34.09 98 GLU A C 1
ATOM 765 O O . GLU A 1 98 ? 56.684 -19.070 27.488 1.00 34.09 98 GLU A O 1
ATOM 770 N N . GLY A 1 99 ? 54.526 -19.456 27.036 1.00 33.53 99 GLY A N 1
ATOM 771 C CA . GLY A 1 99 ? 54.020 -18.478 28.024 1.00 33.53 99 GLY A CA 1
ATOM 772 C C . GLY A 1 99 ? 53.149 -17.282 27.595 1.00 33.53 99 GLY A C 1
ATOM 773 O O . GLY A 1 99 ? 53.546 -16.141 27.795 1.00 33.53 99 GLY A O 1
ATOM 774 N N . LYS A 1 100 ? 51.866 -17.546 27.287 1.00 40.12 100 LYS A N 1
ATOM 775 C CA . LYS A 1 100 ? 50.693 -16.682 27.612 1.00 40.12 100 LYS A CA 1
ATOM 776 C C . LYS A 1 100 ? 50.506 -15.317 26.884 1.00 40.12 100 LYS A C 1
ATOM 778 O O . LYS A 1 100 ? 51.408 -14.814 26.227 1.00 40.12 100 LYS A O 1
ATOM 783 N N . PRO A 1 101 ? 49.269 -14.755 26.900 1.00 37.44 101 PRO A N 1
ATOM 784 C CA . PRO A 1 101 ? 48.838 -13.779 25.898 1.00 37.44 101 PRO A CA 1
ATOM 785 C C . PRO A 1 101 ? 49.008 -12.322 26.340 1.00 37.44 101 PRO A C 1
ATOM 787 O O . PRO A 1 101 ? 48.717 -11.967 27.482 1.00 37.44 101 PRO A O 1
ATOM 790 N N . GLN A 1 102 ? 49.364 -11.453 25.392 1.00 34.94 102 GLN A N 1
ATOM 791 C CA . GLN A 1 102 ? 49.405 -10.008 25.598 1.00 34.94 102 GLN A CA 1
ATOM 792 C C . GLN A 1 102 ? 48.200 -9.336 24.925 1.00 34.94 102 GLN A C 1
ATOM 794 O O . GLN A 1 102 ? 48.012 -9.435 23.713 1.00 34.94 102 GLN A O 1
ATOM 799 N N . GLN A 1 103 ? 47.380 -8.641 25.721 1.00 42.62 103 GLN A N 1
ATOM 800 C CA . GLN A 1 103 ? 46.335 -7.748 25.213 1.00 42.62 103 GLN A CA 1
ATOM 801 C C . GLN A 1 103 ? 46.950 -6.692 24.290 1.00 42.62 103 GLN A C 1
ATOM 803 O O . GLN A 1 103 ? 47.973 -6.095 24.632 1.00 42.62 103 GLN A O 1
ATOM 808 N N . LYS A 1 104 ? 46.284 -6.385 23.172 1.00 36.09 104 LYS A N 1
ATOM 809 C CA . LYS A 1 104 ? 46.632 -5.225 22.352 1.00 36.09 104 LYS A CA 1
ATOM 810 C C . LYS A 1 104 ? 45.407 -4.380 22.027 1.00 36.09 104 LYS A C 1
ATOM 812 O O . LYS A 1 104 ? 44.601 -4.754 21.188 1.00 36.09 104 LYS A O 1
ATOM 817 N N . GLY A 1 105 ? 45.360 -3.231 22.699 1.00 33.56 105 GLY A N 1
ATOM 818 C CA . GLY A 1 105 ? 45.140 -1.915 22.095 1.00 33.56 105 GLY A CA 1
ATOM 819 C C . GLY A 1 105 ? 43.929 -1.748 21.186 1.00 33.56 105 GLY A C 1
ATOM 820 O O . GLY A 1 105 ? 43.959 -2.118 20.016 1.00 33.56 105 GLY A O 1
ATOM 821 N N . GLU A 1 106 ? 42.925 -1.064 21.720 1.00 33.16 106 GLU A N 1
ATOM 822 C CA . GLU A 1 106 ? 41.795 -0.519 20.978 1.00 33.16 106 GLU A CA 1
ATOM 823 C C . GLU A 1 106 ? 42.260 0.386 19.825 1.00 33.16 106 GLU A C 1
ATOM 825 O O . GLU A 1 106 ? 43.118 1.251 19.999 1.00 33.16 106 GLU A O 1
ATOM 830 N N . HIS A 1 107 ? 41.617 0.257 18.666 1.00 32.75 107 HIS A N 1
ATOM 831 C CA . HIS A 1 107 ? 41.549 1.339 17.689 1.00 32.75 107 HIS A CA 1
ATOM 832 C C . HIS A 1 107 ? 40.116 1.397 17.154 1.00 32.75 107 HIS A C 1
ATOM 834 O O . HIS A 1 107 ? 39.765 0.732 16.183 1.00 32.75 107 HIS A O 1
ATOM 840 N N . MET A 1 108 ? 39.253 2.160 17.833 1.00 33.16 108 MET A N 1
ATOM 841 C CA . MET A 1 108 ? 37.896 2.406 17.345 1.00 33.16 108 MET A CA 1
ATOM 842 C C . MET A 1 108 ? 37.961 3.272 16.087 1.00 33.16 108 MET A C 1
ATOM 844 O O . MET A 1 108 ? 38.280 4.458 16.158 1.00 33.16 108 MET A O 1
ATOM 848 N N . GLN A 1 109 ? 37.640 2.678 14.939 1.00 38.00 109 GLN A N 1
ATOM 849 C CA . GLN A 1 109 ? 37.346 3.408 13.714 1.00 38.00 109 GLN A CA 1
ATOM 850 C C . GLN A 1 109 ? 35.840 3.322 13.463 1.00 38.00 109 GLN A C 1
ATOM 852 O O . GLN A 1 109 ? 35.302 2.261 13.164 1.00 38.00 109 GLN A O 1
ATOM 857 N N . MET A 1 110 ? 35.159 4.454 13.638 1.00 44.28 110 MET A N 1
ATOM 858 C CA . MET A 1 110 ? 33.730 4.592 13.367 1.00 44.28 110 MET A CA 1
ATOM 859 C C . MET A 1 110 ? 33.484 4.410 11.863 1.00 44.28 110 MET A C 1
ATOM 861 O O . MET A 1 110 ? 33.911 5.253 11.075 1.00 44.28 110 MET A O 1
ATOM 865 N N . MET A 1 111 ? 32.775 3.352 11.466 1.00 38.41 111 MET A N 1
ATOM 866 C CA . MET A 1 111 ? 32.129 3.280 10.153 1.00 38.41 111 MET A CA 1
ATOM 867 C C . MET A 1 111 ? 30.616 3.369 10.322 1.00 38.41 111 MET A C 1
ATOM 869 O O . MET A 1 111 ? 30.035 2.715 11.186 1.00 38.41 111 MET A O 1
ATOM 873 N N . GLY A 1 112 ? 30.016 4.255 9.529 1.00 35.59 112 GLY A N 1
ATOM 874 C CA . GLY A 1 112 ? 28.592 4.557 9.572 1.00 35.59 112 GLY A CA 1
ATOM 875 C C . GLY A 1 112 ? 27.733 3.484 8.913 1.00 35.59 112 GLY A C 1
ATOM 876 O O . GLY A 1 112 ? 28.212 2.644 8.153 1.00 35.59 112 GLY A O 1
ATOM 877 N N . GLU A 1 113 ? 26.442 3.554 9.213 1.00 45.66 113 GLU A N 1
ATOM 878 C CA . GLU A 1 113 ? 25.410 2.654 8.712 1.00 45.66 113 GLU A CA 1
ATOM 879 C C . GLU A 1 113 ? 25.299 2.716 7.179 1.00 45.66 113 GLU A C 1
ATOM 881 O O . GLU A 1 113 ? 25.075 3.778 6.596 1.00 45.66 113 GLU A O 1
ATOM 886 N N . GLY A 1 114 ? 25.405 1.558 6.529 1.00 48.84 114 GLY A N 1
ATOM 887 C CA . GLY A 1 114 ? 25.210 1.403 5.093 1.00 48.84 114 GLY A CA 1
ATOM 888 C C . GLY A 1 114 ? 25.315 -0.064 4.679 1.00 48.84 114 GLY A C 1
ATOM 889 O O . GLY A 1 114 ? 26.232 -0.759 5.093 1.00 48.84 114 GLY A O 1
ATOM 890 N N . GLU A 1 115 ? 24.368 -0.520 3.858 1.00 40.72 115 GLU A N 1
ATOM 891 C CA . GLU A 1 115 ? 24.440 -1.791 3.112 1.00 40.72 115 GLU A CA 1
ATOM 892 C C . GLU A 1 115 ? 24.439 -3.104 3.926 1.00 40.72 115 GLU A C 1
ATOM 894 O O . GLU A 1 115 ? 25.283 -3.983 3.755 1.00 40.72 115 GLU A O 1
ATOM 899 N N . HIS A 1 116 ? 23.368 -3.344 4.694 1.00 33.84 116 HIS A N 1
ATOM 900 C CA . HIS A 1 116 ? 22.960 -4.727 4.973 1.00 33.84 116 HIS A CA 1
ATOM 901 C C . HIS A 1 116 ? 22.374 -5.377 3.709 1.00 33.84 116 HIS A C 1
ATOM 903 O O . HIS A 1 116 ? 21.165 -5.327 3.462 1.00 33.84 116 HIS A O 1
ATOM 909 N N . MET A 1 117 ? 23.231 -6.014 2.908 1.00 38.75 117 MET A N 1
ATOM 910 C CA . MET A 1 117 ? 22.783 -6.909 1.841 1.00 38.75 117 MET A CA 1
ATOM 911 C C . MET A 1 117 ? 22.077 -8.130 2.444 1.00 38.75 117 MET A C 1
ATOM 913 O O . MET A 1 117 ? 22.708 -8.990 3.056 1.00 38.75 117 MET A O 1
ATOM 917 N N . MET A 1 118 ? 20.757 -8.227 2.250 1.00 39.09 118 MET A N 1
ATOM 918 C CA . MET A 1 118 ? 20.033 -9.476 2.487 1.00 39.09 118 MET A CA 1
ATOM 919 C C . MET A 1 118 ? 20.428 -10.499 1.423 1.00 39.09 118 MET A C 1
ATOM 921 O O . MET A 1 118 ? 19.938 -10.463 0.296 1.00 39.09 118 MET A O 1
ATOM 925 N N . GLN A 1 119 ? 21.283 -11.436 1.818 1.00 39.66 119 GLN A N 1
ATOM 926 C CA . GLN A 1 119 ? 21.517 -12.683 1.106 1.00 39.66 119 GLN A CA 1
ATOM 927 C C . GLN A 1 119 ? 20.284 -13.585 1.291 1.00 39.66 119 GLN A C 1
ATOM 929 O O . GLN A 1 119 ? 20.192 -14.345 2.252 1.00 39.66 119 GLN A O 1
ATOM 934 N N . THR A 1 120 ? 19.285 -13.447 0.416 1.00 42.03 120 THR A N 1
ATOM 935 C CA . THR A 1 120 ? 18.154 -14.386 0.349 1.00 42.03 120 THR A CA 1
ATOM 936 C C . THR A 1 120 ? 18.581 -15.630 -0.417 1.00 42.03 120 THR A C 1
ATOM 938 O O . THR A 1 120 ? 19.150 -15.496 -1.498 1.00 42.03 120 THR A O 1
ATOM 941 N N . GLY A 1 121 ? 18.322 -16.805 0.161 1.00 34.53 121 GLY A N 1
ATOM 942 C CA . GLY A 1 121 ? 18.809 -18.089 -0.338 1.00 34.53 121 GLY A CA 1
ATOM 943 C C . GLY A 1 121 ? 18.372 -18.436 -1.761 1.00 34.53 121 GLY A C 1
ATOM 944 O O . GLY A 1 121 ? 17.342 -17.975 -2.253 1.00 34.53 121 GLY A O 1
ATOM 945 N N . GLU A 1 122 ? 19.195 -19.265 -2.390 1.00 38.84 122 GLU A N 1
ATOM 946 C CA . GLU A 1 122 ? 18.975 -19.853 -3.706 1.00 38.84 122 GLU A CA 1
ATOM 947 C C . GLU A 1 122 ? 17.983 -21.019 -3.574 1.00 38.84 122 GLU A C 1
ATOM 949 O O . GLU A 1 122 ? 18.347 -22.086 -3.086 1.00 38.84 122 GLU A O 1
ATOM 954 N N . ASP A 1 123 ? 16.736 -20.821 -4.009 1.00 38.84 123 ASP A N 1
ATOM 955 C CA . ASP A 1 123 ? 15.814 -21.923 -4.306 1.00 38.84 123 ASP A CA 1
ATOM 956 C C . ASP A 1 123 ? 15.853 -22.194 -5.820 1.00 38.84 123 ASP A C 1
ATOM 958 O O . ASP A 1 123 ? 15.538 -21.324 -6.639 1.00 38.84 123 ASP A O 1
ATOM 962 N N . GLU A 1 124 ? 16.269 -23.404 -6.200 1.00 41.91 124 GLU A N 1
ATOM 963 C CA . GLU A 1 124 ? 16.478 -23.815 -7.592 1.00 41.91 124 GLU A CA 1
ATOM 964 C C . GLU A 1 124 ? 15.163 -23.903 -8.389 1.00 41.91 124 GLU A C 1
ATOM 966 O O . GLU A 1 124 ? 14.481 -24.932 -8.410 1.00 41.91 124 GLU A O 1
ATOM 971 N N . HIS A 1 125 ? 14.841 -22.855 -9.149 1.00 40.16 125 HIS A N 1
ATOM 972 C CA . HIS A 1 125 ? 13.806 -22.913 -10.182 1.00 40.16 125 HIS A CA 1
ATOM 973 C C . HIS A 1 125 ? 14.353 -22.544 -11.565 1.00 40.16 125 HIS A C 1
ATOM 975 O O . HIS A 1 125 ? 14.413 -21.380 -11.940 1.00 40.16 125 HIS A O 1
ATOM 981 N N . GLN A 1 126 ? 14.705 -23.596 -12.315 1.00 37.06 126 GLN A N 1
ATOM 982 C CA . GLN A 1 126 ? 14.822 -23.665 -13.779 1.00 37.06 126 GLN A CA 1
ATOM 983 C C . GLN A 1 126 ? 15.388 -22.412 -14.470 1.00 37.06 126 GLN A C 1
ATOM 985 O O . GLN A 1 126 ? 14.654 -21.581 -15.003 1.00 37.06 126 GLN A O 1
ATOM 990 N N . HIS A 1 127 ? 16.720 -22.357 -14.562 1.00 35.59 127 HIS A N 1
ATOM 991 C CA . HIS A 1 127 ? 17.411 -21.482 -15.506 1.00 35.59 127 HIS A CA 1
ATOM 992 C C . HIS A 1 127 ? 16.943 -21.756 -16.943 1.00 35.59 127 HIS A C 1
ATOM 994 O O . HIS A 1 127 ? 17.287 -22.777 -17.539 1.00 35.59 127 HIS A O 1
ATOM 1000 N N . ASN A 1 128 ? 16.199 -20.812 -17.517 1.00 40.47 128 ASN A N 1
ATOM 1001 C CA . ASN A 1 128 ? 16.027 -20.708 -18.959 1.00 40.47 128 ASN A CA 1
ATOM 1002 C C . ASN A 1 128 ? 17.208 -19.893 -19.514 1.00 40.47 128 ASN A C 1
ATOM 1004 O O . ASN A 1 128 ? 17.144 -18.666 -19.597 1.00 40.47 128 ASN A O 1
ATOM 1008 N N . GLU A 1 129 ? 18.325 -20.562 -19.808 1.00 41.56 129 GLU A N 1
ATOM 1009 C CA . GLU A 1 129 ? 19.514 -19.910 -20.368 1.00 41.56 129 GLU A CA 1
ATOM 1010 C C . GLU A 1 129 ? 19.215 -19.368 -21.776 1.00 41.56 129 GLU A C 1
ATOM 1012 O O . GLU A 1 129 ? 19.088 -20.129 -22.734 1.00 41.56 129 GLU A O 1
ATOM 1017 N N . GLY A 1 130 ? 19.099 -18.043 -21.917 1.00 38.38 130 GLY A N 1
ATOM 1018 C CA . GLY A 1 130 ? 18.840 -17.428 -23.225 1.00 38.38 130 GLY A CA 1
ATOM 1019 C C . GLY A 1 130 ? 18.648 -15.910 -23.252 1.00 38.38 130 GLY A C 1
ATOM 1020 O O . GLY A 1 130 ? 18.866 -15.304 -24.298 1.00 38.38 130 GLY A O 1
ATOM 1021 N N . MET A 1 131 ? 18.299 -15.279 -22.126 1.00 45.69 131 MET A N 1
ATOM 1022 C CA . MET A 1 131 ? 18.100 -13.827 -22.028 1.00 45.69 131 MET A CA 1
ATOM 1023 C C . MET A 1 131 ? 19.052 -13.258 -20.966 1.00 45.69 131 MET A C 1
ATOM 1025 O O . MET A 1 131 ? 18.874 -13.492 -19.772 1.00 45.69 131 MET A O 1
ATOM 1029 N N . HIS A 1 132 ? 20.090 -12.523 -21.379 1.00 53.00 132 HIS A N 1
ATOM 1030 C CA . HIS A 1 132 ? 20.896 -11.735 -20.439 1.00 53.00 132 HIS A CA 1
ATOM 1031 C C . HIS A 1 132 ? 20.135 -10.455 -20.082 1.00 53.00 132 HIS A C 1
ATOM 1033 O O . HIS A 1 132 ? 20.427 -9.375 -20.604 1.00 53.00 132 HIS A O 1
ATOM 1039 N N . ASP A 1 133 ? 19.144 -10.593 -19.203 1.00 64.25 133 ASP A N 1
ATOM 1040 C CA . ASP A 1 133 ? 18.354 -9.475 -18.704 1.00 64.25 133 ASP A CA 1
ATOM 1041 C C . ASP A 1 133 ? 19.273 -8.404 -18.126 1.00 64.25 133 ASP A C 1
ATOM 1043 O O . ASP A 1 133 ? 20.052 -8.626 -17.196 1.00 64.25 133 ASP A O 1
ATOM 1047 N N . SER A 1 134 ? 19.216 -7.209 -18.717 1.00 85.00 134 SER A N 1
ATOM 1048 C CA . SER A 1 134 ? 20.064 -6.122 -18.242 1.00 85.00 134 SER A CA 1
ATOM 1049 C C . SER A 1 134 ? 19.686 -5.779 -16.789 1.00 85.00 134 SER A C 1
ATOM 1051 O O . SER A 1 134 ? 18.491 -5.739 -16.480 1.00 85.00 134 SER A O 1
ATOM 1053 N N . PRO A 1 135 ? 20.647 -5.461 -15.895 1.00 91.94 135 PRO A N 1
ATOM 1054 C CA . PRO A 1 135 ? 20.379 -5.319 -14.455 1.00 91.94 135 PRO A CA 1
ATOM 1055 C C . PRO A 1 135 ? 19.261 -4.331 -14.075 1.00 91.94 135 PRO A C 1
ATOM 1057 O O . PRO A 1 135 ? 18.699 -4.405 -12.983 1.00 91.94 135 PRO A O 1
ATOM 1060 N N . ILE A 1 136 ? 18.915 -3.398 -14.971 1.00 92.88 136 ILE A N 1
ATOM 1061 C CA . ILE A 1 136 ? 17.810 -2.455 -14.779 1.00 92.88 136 ILE A CA 1
ATOM 1062 C C . ILE A 1 136 ? 16.424 -3.089 -15.001 1.00 92.88 136 ILE A C 1
ATOM 1064 O O . ILE A 1 136 ? 15.482 -2.726 -14.297 1.00 92.88 136 ILE A O 1
ATOM 1068 N N . ILE A 1 137 ? 16.290 -4.045 -15.926 1.00 94.06 137 ILE A N 1
ATOM 1069 C CA . ILE A 1 137 ? 15.057 -4.818 -16.171 1.00 94.06 137 ILE A CA 1
ATOM 1070 C C . ILE A 1 137 ? 14.815 -5.744 -14.981 1.00 94.06 137 ILE A C 1
ATOM 1072 O O . ILE A 1 137 ? 13.755 -5.709 -14.361 1.00 94.06 137 ILE A O 1
ATOM 1076 N N . ASP A 1 138 ? 15.869 -6.432 -14.567 1.00 94.25 138 ASP A N 1
ATOM 1077 C CA . ASP A 1 138 ? 15.939 -7.295 -13.396 1.00 94.25 138 ASP A CA 1
ATOM 1078 C C . ASP A 1 138 ? 15.478 -6.580 -12.104 1.00 94.25 138 ASP A C 1
ATOM 1080 O O . ASP A 1 138 ? 14.599 -7.040 -11.365 1.00 94.25 138 ASP A O 1
ATOM 1084 N N . LEU A 1 139 ? 16.001 -5.370 -11.866 1.00 95.69 139 LEU A N 1
ATOM 1085 C CA . LEU A 1 139 ? 15.579 -4.506 -10.761 1.00 95.69 139 LEU A CA 1
ATOM 1086 C C . LEU A 1 139 ? 14.120 -4.042 -10.901 1.00 95.69 139 LEU A C 1
ATOM 1088 O O . LEU A 1 139 ? 13.416 -3.915 -9.894 1.00 95.69 139 LEU A O 1
ATOM 1092 N N . SER A 1 140 ? 13.656 -3.793 -12.126 1.00 96.31 140 SER A N 1
ATOM 1093 C CA . SER A 1 140 ? 12.269 -3.408 -12.405 1.00 96.31 140 SER A CA 1
ATOM 1094 C C . SER A 1 140 ? 11.310 -4.544 -12.045 1.00 96.31 140 SER A C 1
ATOM 1096 O O . SER A 1 140 ? 10.376 -4.315 -11.276 1.00 96.31 140 SER A O 1
ATOM 1098 N N . HIS A 1 141 ? 11.591 -5.776 -12.481 1.00 96.31 141 HIS A N 1
ATOM 1099 C CA . HIS A 1 141 ? 10.846 -6.978 -12.091 1.00 96.31 141 HIS A CA 1
ATOM 1100 C C . HIS A 1 141 ? 10.848 -7.172 -10.567 1.00 96.31 141 HIS A C 1
ATOM 1102 O O . HIS A 1 141 ? 9.779 -7.267 -9.963 1.00 96.31 141 HIS A O 1
ATOM 1108 N N . LYS A 1 142 ? 12.013 -7.101 -9.905 1.00 96.81 142 LYS A N 1
ATOM 1109 C CA . LYS A 1 142 ? 12.125 -7.166 -8.432 1.00 96.81 142 LYS A CA 1
ATOM 1110 C C . LYS A 1 142 ? 11.257 -6.106 -7.729 1.00 96.81 142 LYS A C 1
ATOM 1112 O O . LYS A 1 142 ? 10.623 -6.404 -6.716 1.00 96.81 142 LYS A O 1
ATOM 1117 N N . ARG A 1 143 ? 11.167 -4.881 -8.264 1.00 97.50 143 ARG A N 1
ATOM 1118 C CA . ARG A 1 143 ? 10.305 -3.800 -7.740 1.00 97.50 143 ARG A CA 1
ATOM 1119 C C . ARG A 1 143 ? 8.806 -4.078 -7.962 1.00 97.50 143 ARG A C 1
ATOM 1121 O O . ARG A 1 143 ? 8.027 -3.890 -7.027 1.00 97.50 143 ARG A O 1
ATOM 1128 N N . LEU A 1 144 ? 8.404 -4.600 -9.126 1.00 97.81 144 LEU A N 1
ATOM 1129 C CA . LEU A 1 144 ? 7.019 -5.024 -9.410 1.00 97.81 144 LEU A CA 1
ATOM 1130 C C . LEU A 1 144 ? 6.573 -6.200 -8.511 1.00 97.81 144 LEU A C 1
ATOM 1132 O O . LEU A 1 144 ? 5.449 -6.199 -7.999 1.00 97.81 144 LEU A O 1
ATOM 1136 N N . THR A 1 145 ? 7.464 -7.162 -8.249 1.00 97.44 145 THR A N 1
ATOM 1137 C CA . THR A 1 145 ? 7.229 -8.297 -7.336 1.00 97.44 145 THR A CA 1
ATOM 1138 C C . THR A 1 145 ? 7.170 -7.859 -5.869 1.00 97.44 145 THR A C 1
ATOM 1140 O O . THR A 1 145 ? 6.345 -8.360 -5.110 1.00 97.44 145 THR A O 1
ATOM 1143 N N . ARG A 1 146 ? 7.945 -6.855 -5.438 1.00 97.50 146 ARG A N 1
ATOM 1144 C CA . ARG A 1 146 ? 7.755 -6.257 -4.099 1.00 97.50 146 ARG A CA 1
ATOM 1145 C C . ARG A 1 146 ? 6.381 -5.597 -3.953 1.00 97.50 146 ARG A C 1
ATOM 1147 O O . ARG A 1 146 ? 5.763 -5.722 -2.899 1.00 97.50 146 ARG A O 1
ATOM 1154 N N . GLY A 1 147 ? 5.863 -4.980 -5.018 1.00 97.44 147 GLY A N 1
ATOM 1155 C CA . GLY A 1 147 ? 4.484 -4.485 -5.073 1.00 97.44 147 GLY A CA 1
ATOM 1156 C C . GLY A 1 147 ? 3.440 -5.576 -4.805 1.00 97.44 147 GLY A C 1
ATOM 1157 O O . GLY A 1 147 ? 2.551 -5.375 -3.979 1.00 97.44 147 GLY A O 1
ATOM 1158 N N . HIS A 1 148 ? 3.600 -6.755 -5.422 1.00 97.12 148 HIS A N 1
ATOM 1159 C CA . HIS A 1 148 ? 2.775 -7.941 -5.150 1.00 97.12 148 HIS A CA 1
ATOM 1160 C C . HIS A 1 148 ? 2.785 -8.326 -3.660 1.00 97.12 148 HIS A C 1
ATOM 1162 O O . HIS A 1 148 ? 1.737 -8.382 -3.009 1.00 97.12 148 HIS A O 1
ATOM 1168 N N . LEU A 1 149 ? 3.985 -8.568 -3.121 1.00 97.50 149 LEU A N 1
ATOM 1169 C CA . LEU A 1 149 ? 4.179 -9.084 -1.765 1.00 97.50 149 LEU A CA 1
ATOM 1170 C C . LEU A 1 149 ? 3.653 -8.104 -0.710 1.00 97.50 149 LEU A C 1
ATOM 1172 O O . LEU A 1 149 ? 2.976 -8.514 0.234 1.00 97.50 149 LEU A O 1
ATOM 1176 N N . HIS A 1 150 ? 3.886 -6.802 -0.895 1.00 97.75 150 HIS A N 1
ATOM 1177 C CA . HIS A 1 150 ? 3.343 -5.782 -0.003 1.00 97.75 150 HIS A CA 1
ATOM 1178 C C . HIS A 1 150 ? 1.822 -5.636 -0.114 1.00 97.75 150 HIS A C 1
ATOM 1180 O O . HIS A 1 150 ? 1.193 -5.393 0.912 1.00 97.75 150 HIS A O 1
ATOM 1186 N N . ALA A 1 151 ? 1.205 -5.832 -1.286 1.00 97.56 151 ALA A N 1
ATOM 1187 C CA . ALA A 1 151 ? -0.256 -5.809 -1.411 1.00 97.56 151 ALA A CA 1
ATOM 1188 C C . ALA A 1 151 ? -0.915 -6.940 -0.610 1.00 97.56 151 ALA A C 1
ATOM 1190 O O . ALA A 1 151 ? -1.843 -6.692 0.163 1.00 97.56 151 ALA A O 1
ATOM 1191 N N . MET A 1 152 ? -0.393 -8.167 -0.723 1.00 97.25 152 MET A N 1
ATOM 1192 C CA . MET A 1 152 ? -0.891 -9.292 0.071 1.00 97.25 152 MET A CA 1
ATOM 1193 C C . MET A 1 152 ? -0.599 -9.115 1.567 1.00 97.25 152 MET A C 1
ATOM 1195 O O . MET A 1 152 ? -1.508 -9.221 2.392 1.00 97.25 152 MET A O 1
ATOM 1199 N N . GLY A 1 153 ? 0.647 -8.791 1.925 1.00 97.81 153 GLY A N 1
ATOM 1200 C CA . GLY A 1 153 ? 1.062 -8.625 3.318 1.00 97.81 153 GLY A CA 1
ATOM 1201 C C . GLY A 1 153 ? 0.311 -7.501 4.035 1.00 97.81 153 GLY A C 1
ATOM 1202 O O . GLY A 1 153 ? -0.224 -7.713 5.122 1.00 97.81 153 GLY A O 1
ATOM 1203 N N . LEU A 1 154 ? 0.201 -6.317 3.426 1.00 98.19 154 LEU A N 1
ATOM 1204 C CA . LEU A 1 154 ? -0.478 -5.172 4.040 1.00 98.19 154 LEU A CA 1
ATOM 1205 C C . LEU A 1 154 ? -2.006 -5.286 3.987 1.00 98.19 154 LEU A C 1
ATOM 1207 O O . LEU A 1 154 ? -2.671 -4.799 4.903 1.00 98.19 154 LEU A O 1
ATOM 1211 N N . GLY A 1 155 ? -2.574 -5.987 2.998 1.00 98.31 155 GLY A N 1
ATOM 1212 C CA . GLY A 1 155 ? -3.984 -6.387 3.013 1.00 98.31 155 GLY A CA 1
ATOM 1213 C C . GLY A 1 155 ? -4.308 -7.266 4.227 1.00 98.31 155 GLY A C 1
ATOM 1214 O O . GLY A 1 155 ? -5.239 -6.971 4.981 1.00 98.31 155 GLY A O 1
ATOM 1215 N N . LEU A 1 156 ? -3.476 -8.281 4.492 1.00 98.56 156 LEU A N 1
ATOM 1216 C CA . LEU A 1 156 ? -3.609 -9.150 5.666 1.00 98.56 156 LEU A CA 1
ATOM 1217 C C . LEU A 1 156 ? -3.388 -8.395 6.988 1.00 98.56 156 LEU A C 1
ATOM 1219 O O . LEU A 1 156 ? -4.189 -8.542 7.912 1.00 98.56 156 LEU A O 1
ATOM 1223 N N . VAL A 1 157 ? -2.359 -7.542 7.078 1.00 98.50 157 VAL A N 1
ATOM 1224 C CA . VAL A 1 157 ? -2.115 -6.686 8.257 1.00 98.50 157 VAL A CA 1
ATOM 1225 C C . VAL A 1 157 ? -3.305 -5.762 8.517 1.00 98.50 157 VAL A C 1
ATOM 1227 O O . VAL A 1 157 ? -3.734 -5.638 9.660 1.00 98.50 157 VAL A O 1
ATOM 1230 N N . THR A 1 158 ? -3.900 -5.169 7.479 1.00 98.69 158 THR A N 1
ATOM 1231 C CA . THR A 1 158 ? -5.106 -4.334 7.614 1.00 98.69 158 THR A CA 1
ATOM 1232 C C . THR A 1 158 ? -6.263 -5.119 8.228 1.00 98.69 158 THR A C 1
ATOM 1234 O O . THR A 1 158 ? -6.935 -4.618 9.133 1.00 98.69 158 THR A O 1
ATOM 1237 N N . ILE A 1 159 ? -6.484 -6.359 7.780 1.00 98.56 159 ILE A N 1
ATOM 1238 C CA . ILE A 1 159 ? -7.516 -7.244 8.332 1.00 98.56 159 ILE A CA 1
ATOM 1239 C C . ILE A 1 159 ? -7.216 -7.565 9.803 1.00 98.56 159 ILE A C 1
ATOM 1241 O O . ILE A 1 159 ? -8.090 -7.393 10.653 1.00 98.56 159 ILE A O 1
ATOM 1245 N N . ALA A 1 160 ? -5.982 -7.958 10.126 1.00 98.56 160 ALA A N 1
ATOM 1246 C CA . ALA A 1 160 ? -5.567 -8.289 11.489 1.00 98.56 160 ALA A CA 1
ATOM 1247 C C . ALA A 1 160 ? -5.703 -7.096 12.455 1.00 98.56 160 ALA A C 1
ATOM 1249 O O . ALA A 1 160 ? -6.303 -7.232 13.520 1.00 98.56 160 ALA A O 1
ATOM 1250 N N . ILE A 1 161 ? -5.230 -5.909 12.064 1.00 98.44 161 ILE A N 1
ATOM 1251 C CA . ILE A 1 161 ? -5.352 -4.667 12.846 1.00 98.44 161 ILE A CA 1
ATOM 1252 C C . ILE A 1 161 ? -6.818 -4.260 13.021 1.00 98.44 161 ILE A C 1
ATOM 1254 O O . ILE A 1 161 ? -7.216 -3.870 14.119 1.00 98.44 161 ILE A O 1
ATOM 1258 N N . SER A 1 162 ? -7.647 -4.418 11.985 1.00 98.44 162 SER A N 1
ATOM 1259 C CA . SER A 1 162 ? -9.095 -4.191 12.075 1.00 98.44 162 SER A CA 1
ATOM 1260 C C . SER A 1 162 ? -9.751 -5.133 13.091 1.00 98.44 162 SER A C 1
ATOM 1262 O O . SER A 1 162 ? -10.531 -4.680 13.928 1.00 98.44 162 SER A O 1
ATOM 1264 N N . PHE A 1 163 ? -9.404 -6.425 13.085 1.00 98.00 163 PHE A N 1
ATOM 1265 C CA . PHE A 1 163 ? -9.897 -7.377 14.084 1.00 98.00 163 PHE A CA 1
ATOM 1266 C C . PHE A 1 163 ? -9.408 -7.054 15.500 1.00 98.00 163 PHE A C 1
ATOM 1268 O O . PHE A 1 163 ? -10.228 -7.035 16.413 1.00 98.00 163 PHE A O 1
ATOM 1275 N N . ILE A 1 164 ? -8.122 -6.740 15.693 1.00 97.81 164 ILE A N 1
ATOM 1276 C CA . ILE A 1 164 ? -7.580 -6.333 17.001 1.00 97.81 164 ILE A CA 1
ATOM 1277 C C . ILE A 1 164 ? -8.358 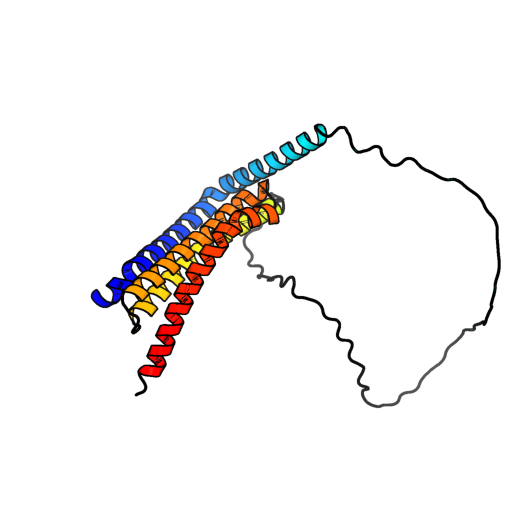-5.123 17.530 1.00 97.81 164 ILE A C 1
ATOM 1279 O O . ILE A 1 164 ? -8.909 -5.181 18.630 1.00 97.81 164 ILE A O 1
ATOM 1283 N N . LEU A 1 165 ? -8.492 -4.063 16.723 1.00 97.81 165 LEU A N 1
ATOM 1284 C CA . LEU A 1 165 ? -9.242 -2.859 17.088 1.00 97.81 165 LEU A CA 1
ATOM 1285 C C . LEU A 1 165 ? -10.691 -3.170 17.475 1.00 97.81 165 LEU A C 1
ATOM 1287 O O . LEU A 1 165 ? -11.173 -2.588 18.446 1.00 97.81 165 LEU A O 1
ATOM 1291 N N . ALA A 1 166 ? -11.373 -4.096 16.792 1.00 97.44 166 ALA A N 1
ATOM 1292 C CA . ALA A 1 166 ? -12.754 -4.475 17.102 1.00 97.44 166 ALA A CA 1
ATOM 1293 C C . ALA A 1 166 ? -12.944 -4.865 18.581 1.00 97.44 166 ALA A C 1
ATOM 1295 O O . ALA A 1 166 ? -13.900 -4.406 19.211 1.00 97.44 166 ALA A O 1
ATOM 1296 N N . PHE A 1 167 ? -12.001 -5.618 19.156 1.00 96.25 167 PHE A N 1
ATOM 1297 C CA . PHE A 1 167 ? -12.071 -6.130 20.532 1.00 96.25 167 PHE A CA 1
ATOM 1298 C C . PHE A 1 167 ? -11.494 -5.194 21.608 1.00 96.25 167 PHE A C 1
ATOM 1300 O O . PHE A 1 167 ? -11.607 -5.505 22.795 1.00 96.25 167 PHE A O 1
ATOM 1307 N N . THR A 1 168 ? -10.923 -4.044 21.230 1.00 96.62 168 THR A N 1
ATOM 1308 C CA . THR A 1 168 ? -10.408 -3.056 22.200 1.00 96.62 168 THR A CA 1
ATOM 1309 C C . THR A 1 168 ? -11.500 -2.179 22.834 1.00 96.62 168 THR A C 1
ATOM 1311 O O . THR A 1 168 ? -12.604 -2.051 22.295 1.00 96.62 168 THR A O 1
ATOM 1314 N N . SER A 1 169 ? -11.179 -1.479 23.927 1.00 96.12 169 SER A N 1
ATOM 1315 C CA . SER A 1 169 ? -11.992 -0.405 24.525 1.00 96.12 169 SER A CA 1
ATOM 1316 C C . SER A 1 169 ? -11.925 0.933 23.772 1.00 96.12 169 SER A C 1
ATOM 1318 O O . SER A 1 169 ? -12.422 1.946 24.267 1.00 96.12 169 SER A O 1
ATOM 1320 N N . ALA A 1 170 ? -11.304 0.975 22.587 1.00 97.19 170 ALA A N 1
ATOM 1321 C CA . ALA A 1 170 ? -11.214 2.194 21.794 1.00 97.19 170 ALA A CA 1
ATOM 1322 C C . ALA A 1 170 ? -12.611 2.758 21.443 1.00 97.19 170 ALA A C 1
ATOM 1324 O O . ALA A 1 170 ? -13.523 1.992 21.119 1.00 97.19 170 ALA A O 1
ATOM 1325 N N . PRO A 1 171 ? -12.802 4.089 21.433 1.00 97.38 171 PRO A N 1
ATOM 1326 C CA . PRO A 1 171 ? -14.011 4.702 20.890 1.00 97.38 171 PRO A CA 1
ATOM 1327 C C . PRO A 1 171 ? -14.257 4.269 19.440 1.00 97.38 171 PRO A C 1
ATOM 1329 O O . PRO A 1 171 ? -13.315 4.192 18.649 1.00 97.38 171 PRO A O 1
ATOM 1332 N N . GLU A 1 172 ? -15.520 4.060 19.057 1.00 97.50 172 GLU A N 1
ATOM 1333 C CA . GLU A 1 172 ? -15.885 3.601 17.705 1.00 97.50 172 GLU A CA 1
ATOM 1334 C C . GLU A 1 172 ? -15.270 4.463 16.599 1.00 97.50 172 GLU A C 1
ATOM 1336 O O . GLU A 1 172 ? -14.719 3.929 15.645 1.00 97.50 172 GLU A O 1
ATOM 1341 N N . LYS A 1 173 ? -15.267 5.794 16.765 1.00 97.69 173 LYS A N 1
ATOM 1342 C CA . LYS A 1 173 ? -14.635 6.726 15.817 1.00 97.69 173 LYS A CA 1
ATOM 1343 C C . LYS A 1 173 ? -13.144 6.437 15.611 1.00 97.69 173 LYS A C 1
ATOM 1345 O O . LYS A 1 173 ? -12.675 6.502 14.480 1.00 97.69 173 LYS A O 1
ATOM 1350 N N . ILE A 1 174 ? -12.413 6.092 16.675 1.00 98.06 174 ILE A N 1
ATOM 1351 C CA . ILE A 1 174 ? -10.982 5.764 16.598 1.00 98.06 174 ILE A CA 1
ATOM 1352 C C . ILE A 1 174 ? -10.787 4.413 15.904 1.00 98.06 174 ILE A C 1
ATOM 1354 O O . ILE A 1 174 ? -9.956 4.325 15.006 1.00 98.06 174 ILE A O 1
ATOM 1358 N N . LYS A 1 175 ? -11.597 3.396 16.235 1.00 98.38 175 LYS A N 1
ATOM 1359 C CA . LYS A 1 175 ? -11.599 2.101 15.526 1.00 98.38 175 LYS A CA 1
ATOM 1360 C C . LYS A 1 175 ? -11.840 2.284 14.020 1.00 98.38 175 LYS A C 1
ATOM 1362 O O . LYS A 1 175 ? -11.104 1.723 13.209 1.00 98.38 175 LYS A O 1
ATOM 1367 N N . THR A 1 176 ? -12.826 3.101 13.647 1.00 98.44 176 THR A N 1
ATOM 1368 C CA . THR A 1 176 ? -13.156 3.410 12.248 1.00 98.44 176 THR A CA 1
ATOM 1369 C C . THR A 1 176 ? -12.010 4.126 11.541 1.00 98.44 176 THR A C 1
ATOM 1371 O O . THR A 1 176 ? -11.562 3.665 10.496 1.00 98.44 176 THR A O 1
ATOM 1374 N N . VAL A 1 177 ? -11.501 5.225 12.107 1.00 98.44 177 VAL A N 1
ATOM 1375 C CA . VAL A 1 177 ? -10.424 6.004 11.478 1.00 98.44 177 VAL A CA 1
ATOM 1376 C C . VAL A 1 177 ? -9.148 5.172 11.371 1.00 98.44 177 VAL A C 1
ATOM 1378 O O . VAL A 1 177 ? -8.632 5.025 10.271 1.00 98.44 177 VAL A O 1
ATOM 1381 N N . ALA A 1 178 ? -8.672 4.558 12.457 1.00 98.44 178 ALA A N 1
ATOM 1382 C CA . ALA A 1 178 ? -7.430 3.783 12.440 1.00 98.44 178 ALA A CA 1
ATOM 1383 C C . ALA A 1 178 ? -7.475 2.620 11.433 1.00 98.44 178 ALA A C 1
ATOM 1385 O O . ALA A 1 178 ? -6.534 2.457 10.661 1.00 98.44 178 ALA A O 1
ATOM 1386 N N . SER A 1 179 ? -8.582 1.867 11.375 1.00 98.44 179 SER A N 1
ATOM 1387 C CA . SER A 1 179 ? -8.728 0.757 10.420 1.00 98.44 179 SER A CA 1
ATOM 1388 C C . SER A 1 179 ? -8.795 1.220 8.954 1.00 98.44 179 SER A C 1
ATOM 1390 O O . SER A 1 179 ? -8.217 0.567 8.084 1.00 98.44 179 SER A O 1
ATOM 1392 N N . ILE A 1 180 ? -9.417 2.373 8.669 1.00 98.62 180 ILE A N 1
ATOM 1393 C CA . ILE A 1 180 ? -9.403 2.987 7.330 1.00 98.62 180 ILE A CA 1
ATOM 1394 C C . ILE A 1 180 ? -8.000 3.483 6.965 1.00 98.62 180 ILE A C 1
ATOM 1396 O O . ILE A 1 180 ? -7.544 3.210 5.857 1.00 98.62 180 ILE A O 1
ATOM 1400 N N . LEU A 1 181 ? -7.299 4.179 7.868 1.00 98.38 181 LEU A N 1
ATOM 1401 C CA . LEU A 1 181 ? -5.951 4.690 7.595 1.00 98.38 181 LEU A CA 1
ATOM 1402 C C . LEU A 1 181 ? -4.965 3.539 7.341 1.00 98.38 181 LEU A C 1
ATOM 1404 O O . LEU A 1 181 ? -4.244 3.592 6.346 1.00 98.38 181 LEU A O 1
ATOM 1408 N N . THR A 1 182 ? -4.996 2.462 8.140 1.00 98.62 182 THR A N 1
ATOM 1409 C CA . THR A 1 182 ? -4.182 1.262 7.866 1.00 98.62 182 THR A CA 1
ATOM 1410 C C . THR A 1 182 ? -4.474 0.692 6.481 1.00 98.62 182 THR A C 1
ATOM 1412 O O . THR A 1 182 ? -3.536 0.433 5.732 1.00 98.62 182 THR A O 1
ATOM 1415 N N . GLY A 1 183 ? -5.750 0.560 6.106 1.00 98.31 183 GLY A N 1
ATOM 1416 C CA . GLY A 1 183 ? -6.131 0.036 4.795 1.00 98.31 183 GLY A CA 1
ATOM 1417 C C . GLY A 1 183 ? -5.694 0.921 3.629 1.00 98.31 183 GLY A C 1
ATOM 1418 O O . GLY A 1 183 ? -5.141 0.420 2.653 1.00 98.31 183 GLY A O 1
ATOM 1419 N N . LEU A 1 184 ? -5.898 2.237 3.726 1.00 98.50 184 LEU A N 1
ATOM 1420 C CA . LEU A 1 184 ? -5.482 3.179 2.684 1.00 98.50 184 LEU A CA 1
ATOM 1421 C C . LEU A 1 184 ? -3.959 3.187 2.519 1.00 98.50 184 LEU A C 1
ATOM 1423 O O . LEU A 1 184 ? -3.472 3.070 1.397 1.00 98.50 184 LEU A O 1
ATOM 1427 N N . GLY A 1 185 ? -3.203 3.242 3.618 1.00 98.19 185 GLY A N 1
ATOM 1428 C CA . GLY A 1 185 ? -1.746 3.110 3.572 1.00 98.19 185 GLY A CA 1
ATOM 1429 C C . GLY A 1 185 ? -1.296 1.773 2.969 1.00 98.19 185 GLY A C 1
ATOM 1430 O O . GLY A 1 185 ? -0.388 1.740 2.137 1.00 98.19 185 GLY A O 1
ATOM 1431 N N . GLY A 1 186 ? -2.002 0.692 3.315 1.00 97.94 186 GLY A N 1
ATOM 1432 C CA . GLY A 1 186 ? -1.787 -0.660 2.805 1.00 97.94 186 GLY A CA 1
ATOM 1433 C C . GLY A 1 186 ? -2.062 -0.843 1.310 1.00 97.94 186 GLY A C 1
ATOM 1434 O O . GLY A 1 186 ? -1.528 -1.780 0.727 1.00 97.94 186 GLY A O 1
ATOM 1435 N N . LEU A 1 187 ? -2.825 0.054 0.674 1.00 97.88 187 LEU A N 1
ATOM 1436 C CA . LEU A 1 187 ? -3.000 0.114 -0.785 1.00 97.88 187 LEU A CA 1
ATOM 1437 C C . LEU A 1 187 ? -2.016 1.083 -1.459 1.00 97.88 187 LEU A C 1
ATOM 1439 O O . LEU A 1 187 ? -1.458 0.772 -2.511 1.00 97.88 187 LEU A O 1
ATOM 1443 N N . ILE A 1 188 ? -1.781 2.251 -0.855 1.00 98.19 188 ILE A N 1
ATOM 1444 C CA . ILE A 1 188 ? -0.920 3.306 -1.410 1.00 98.19 188 ILE A CA 1
ATOM 1445 C C . ILE A 1 188 ? 0.536 2.831 -1.525 1.00 98.19 188 ILE A C 1
ATOM 1447 O O . ILE A 1 188 ? 1.188 3.060 -2.545 1.00 98.19 188 ILE A O 1
ATOM 1451 N N . TYR A 1 189 ? 1.048 2.141 -0.504 1.00 98.00 189 TYR A N 1
ATOM 1452 C CA . TYR A 1 189 ? 2.436 1.683 -0.472 1.00 98.00 189 TYR A CA 1
ATOM 1453 C C . TYR A 1 189 ? 2.799 0.642 -1.557 1.00 98.00 189 TYR A C 1
ATOM 1455 O O . TYR A 1 189 ? 3.761 0.878 -2.292 1.00 98.00 189 TYR A O 1
ATOM 1463 N N . PRO A 1 190 ? 2.068 -0.479 -1.745 1.00 97.62 190 PRO A N 1
ATOM 1464 C CA . PRO A 1 190 ? 2.362 -1.416 -2.833 1.00 97.62 190 PRO A CA 1
ATOM 1465 C C . PRO A 1 190 ? 2.127 -0.806 -4.219 1.00 97.62 190 PRO A C 1
ATOM 1467 O O . PRO A 1 190 ? 2.865 -1.122 -5.152 1.00 97.62 190 PRO A O 1
ATOM 1470 N N . PHE A 1 191 ? 1.169 0.117 -4.367 1.00 97.81 191 PHE A N 1
ATOM 1471 C CA . PHE A 1 191 ? 0.997 0.857 -5.617 1.00 97.81 191 PHE A CA 1
ATOM 1472 C C . PHE A 1 191 ? 2.237 1.704 -5.956 1.00 97.81 191 PHE A C 1
ATOM 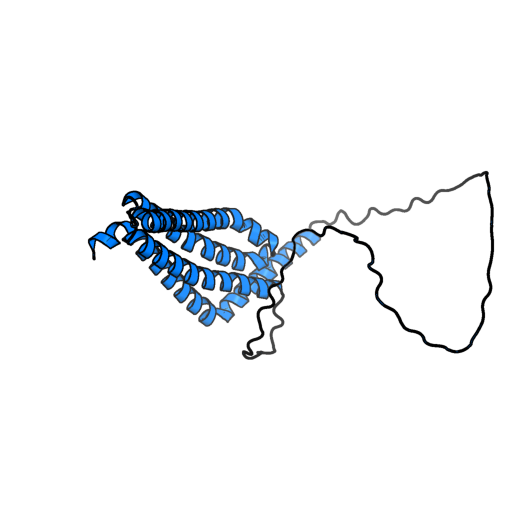1474 O O . PHE A 1 191 ? 2.679 1.718 -7.105 1.00 97.81 191 PHE A O 1
ATOM 1481 N N . ALA A 1 192 ? 2.866 2.340 -4.960 1.00 98.00 192 ALA A N 1
ATOM 1482 C CA . ALA A 1 192 ? 4.120 3.066 -5.154 1.00 98.00 192 ALA A CA 1
ATOM 1483 C C . ALA A 1 192 ? 5.275 2.148 -5.612 1.00 98.00 192 ALA A C 1
ATOM 1485 O O . ALA A 1 192 ? 6.021 2.529 -6.514 1.00 98.00 192 ALA A O 1
ATOM 1486 N N . TRP A 1 193 ? 5.386 0.921 -5.080 1.00 98.19 193 TRP A N 1
ATOM 1487 C CA . TRP A 1 193 ? 6.346 -0.085 -5.575 1.00 98.19 193 TRP A CA 1
ATOM 1488 C C . TRP A 1 193 ? 6.119 -0.446 -7.047 1.00 98.19 193 TRP A C 1
ATOM 1490 O O . TRP A 1 193 ? 7.078 -0.527 -7.815 1.00 98.19 193 TRP A O 1
ATOM 1500 N N . ILE A 1 194 ? 4.858 -0.612 -7.455 1.00 97.62 194 ILE A N 1
ATOM 1501 C CA . ILE A 1 194 ? 4.488 -0.928 -8.840 1.00 97.62 194 ILE A CA 1
ATOM 1502 C C . ILE A 1 194 ? 4.876 0.218 -9.784 1.00 97.62 194 ILE A C 1
ATOM 1504 O O . ILE A 1 194 ? 5.555 -0.006 -10.788 1.00 97.62 194 ILE A O 1
ATOM 1508 N N . VAL A 1 195 ? 4.510 1.458 -9.441 1.00 97.94 195 VAL A N 1
ATOM 1509 C CA . VAL A 1 195 ? 4.881 2.655 -10.217 1.00 97.94 195 VAL A CA 1
ATOM 1510 C C . VAL A 1 195 ? 6.402 2.806 -10.304 1.00 97.94 195 VAL A C 1
ATOM 1512 O O . VAL A 1 195 ? 6.927 3.112 -11.375 1.00 97.94 195 VAL A O 1
ATOM 1515 N N . MET A 1 196 ? 7.122 2.549 -9.209 1.00 97.75 196 MET A N 1
ATOM 1516 C CA . MET A 1 196 ? 8.583 2.582 -9.190 1.00 97.75 196 MET A CA 1
ATOM 1517 C C . MET A 1 196 ? 9.187 1.518 -10.114 1.00 97.75 196 MET A C 1
ATOM 1519 O O . MET A 1 196 ? 10.117 1.832 -10.853 1.00 97.75 196 MET A O 1
ATOM 1523 N N . GLY A 1 197 ? 8.647 0.294 -10.128 1.00 97.25 197 GLY A N 1
ATOM 1524 C CA . GLY A 1 197 ? 9.067 -0.772 -11.043 1.00 97.25 197 GLY A CA 1
ATOM 1525 C C . GLY A 1 197 ? 9.008 -0.331 -12.504 1.00 97.25 197 GLY A C 1
ATOM 1526 O O . GLY A 1 197 ? 10.035 -0.304 -13.173 1.00 97.25 197 GLY A O 1
ATOM 1527 N N . TYR A 1 198 ? 7.853 0.148 -12.969 1.00 97.31 198 TYR A N 1
ATOM 1528 C CA . TYR A 1 198 ? 7.692 0.637 -14.347 1.00 97.31 198 TYR A CA 1
ATOM 1529 C C . TYR A 1 198 ? 8.525 1.873 -14.705 1.00 97.31 198 TYR A C 1
ATOM 1531 O O . TYR A 1 198 ? 8.827 2.086 -15.877 1.00 97.31 198 TYR A O 1
ATOM 1539 N N . ARG A 1 199 ? 8.864 2.722 -13.728 1.00 96.69 199 ARG A N 1
ATOM 1540 C CA . ARG A 1 199 ? 9.696 3.917 -13.949 1.00 96.69 199 ARG A CA 1
ATOM 1541 C C . ARG A 1 199 ? 11.195 3.630 -13.912 1.00 96.69 199 ARG A C 1
ATOM 1543 O O . ARG A 1 199 ? 11.974 4.471 -14.355 1.00 96.69 199 ARG A O 1
ATOM 1550 N N . THR A 1 200 ? 11.603 2.473 -13.393 1.00 97.31 200 THR A N 1
ATOM 1551 C CA . THR A 1 200 ? 13.015 2.104 -13.212 1.00 97.31 200 THR A CA 1
ATOM 1552 C C . THR A 1 200 ? 13.808 2.061 -14.528 1.00 97.31 200 THR A C 1
ATOM 1554 O O . THR A 1 200 ? 14.915 2.603 -14.523 1.00 97.31 200 THR A O 1
ATOM 1557 N N . PRO A 1 201 ? 13.284 1.559 -15.669 1.00 95.62 201 PRO A N 1
ATOM 1558 C CA . PRO A 1 201 ? 14.032 1.576 -16.926 1.00 95.62 201 PRO A CA 1
ATOM 1559 C C . PRO A 1 201 ? 14.281 2.992 -17.469 1.00 95.62 201 PRO A C 1
ATOM 1561 O O . PRO A 1 201 ? 15.396 3.266 -17.900 1.00 95.62 201 PRO A O 1
ATOM 1564 N N . ASN A 1 202 ? 13.298 3.907 -17.395 1.00 94.25 202 ASN A N 1
ATOM 1565 C CA . ASN A 1 202 ? 13.418 5.283 -17.912 1.00 94.25 202 ASN A CA 1
ATOM 1566 C C . ASN A 1 202 ? 14.199 6.221 -16.972 1.00 94.25 202 ASN A C 1
ATOM 1568 O O . ASN A 1 202 ? 14.985 7.049 -17.432 1.00 94.25 202 ASN A O 1
ATOM 1572 N N . LEU A 1 203 ? 13.977 6.132 -15.656 1.00 94.75 203 LEU A N 1
ATOM 1573 C CA . LEU A 1 203 ? 14.526 7.080 -14.672 1.00 94.75 203 LEU A CA 1
ATOM 1574 C C . LEU A 1 203 ? 15.770 6.557 -13.935 1.00 94.75 203 LEU A C 1
ATOM 1576 O O . LEU A 1 203 ? 16.390 7.295 -13.169 1.00 94.75 203 LEU A O 1
ATOM 1580 N N . GLY A 1 204 ? 16.136 5.289 -14.136 1.00 95.06 204 GLY A N 1
ATOM 1581 C CA . GLY A 1 204 ? 17.146 4.613 -13.327 1.00 95.06 204 GLY A CA 1
ATOM 1582 C C . GLY A 1 204 ? 16.678 4.337 -11.886 1.00 95.06 204 GLY A C 1
ATOM 1583 O O . GLY A 1 204 ? 15.566 4.714 -11.498 1.00 95.06 204 GLY A O 1
ATOM 1584 N N . PRO A 1 205 ? 17.519 3.690 -11.056 1.00 95.44 205 PRO A N 1
ATOM 1585 C CA . PRO A 1 205 ? 17.128 3.248 -9.718 1.00 95.44 205 PRO A CA 1
ATOM 1586 C C . PRO A 1 205 ? 16.682 4.396 -8.803 1.00 95.44 205 PRO A C 1
ATOM 1588 O O . PRO A 1 205 ? 15.571 4.343 -8.269 1.00 95.44 205 PRO A O 1
ATOM 1591 N N . ALA A 1 206 ? 17.518 5.436 -8.683 1.00 96.62 206 ALA A N 1
ATOM 1592 C CA . ALA A 1 206 ? 17.308 6.581 -7.797 1.00 96.62 206 ALA A CA 1
ATOM 1593 C C . ALA A 1 206 ? 16.225 7.547 -8.308 1.00 96.62 206 ALA A C 1
ATOM 1595 O O . ALA A 1 206 ? 15.393 8.007 -7.530 1.00 96.62 206 ALA A O 1
ATOM 1596 N N . GLY A 1 207 ? 16.183 7.816 -9.620 1.00 96.81 207 GLY A N 1
ATOM 1597 C CA . GLY A 1 207 ? 15.160 8.682 -10.212 1.00 96.81 207 GLY A CA 1
ATOM 1598 C C . GLY A 1 207 ? 13.754 8.093 -10.076 1.00 96.81 207 GLY A C 1
ATOM 1599 O O . GLY A 1 207 ? 12.812 8.803 -9.723 1.00 96.81 207 GLY A O 1
ATOM 1600 N N . ALA A 1 208 ? 13.606 6.779 -10.275 1.00 97.12 208 ALA A N 1
ATOM 1601 C CA . ALA A 1 208 ? 12.331 6.098 -10.069 1.00 97.12 208 ALA A CA 1
ATOM 1602 C C . ALA A 1 208 ? 11.886 6.121 -8.599 1.00 97.12 208 ALA A C 1
ATOM 1604 O O . ALA A 1 208 ? 10.703 6.337 -8.337 1.00 97.12 208 ALA A O 1
ATOM 1605 N N . GLU A 1 209 ? 12.817 5.960 -7.658 1.00 96.50 209 GLU A N 1
ATOM 1606 C CA . GLU A 1 209 ? 12.551 6.012 -6.216 1.00 96.50 209 GLU A CA 1
ATOM 1607 C C . GLU A 1 209 ? 12.099 7.406 -5.767 1.00 96.50 209 GLU A C 1
ATOM 1609 O O . GLU A 1 209 ? 10.986 7.558 -5.261 1.00 96.50 209 GLU A O 1
ATOM 1614 N N . ALA A 1 210 ? 12.879 8.445 -6.082 1.00 97.06 210 ALA A N 1
ATOM 1615 C CA . ALA A 1 210 ? 12.519 9.836 -5.806 1.00 97.06 210 ALA A CA 1
ATOM 1616 C C . ALA A 1 210 ? 11.143 10.213 -6.391 1.00 97.06 210 ALA A C 1
ATOM 1618 O O . ALA A 1 210 ? 10.378 10.952 -5.770 1.00 97.06 210 ALA A O 1
ATOM 1619 N N . SER A 1 211 ? 10.785 9.650 -7.553 1.00 96.50 211 SER A N 1
ATOM 1620 C CA . SER A 1 211 ? 9.494 9.892 -8.209 1.00 96.50 211 SER A CA 1
ATOM 1621 C C . SER A 1 211 ? 8.273 9.302 -7.483 1.00 96.50 211 SER A C 1
ATOM 1623 O O . SER A 1 211 ? 7.143 9.636 -7.854 1.00 96.50 211 SER A O 1
ATOM 1625 N N . VAL A 1 212 ? 8.470 8.421 -6.491 1.00 97.06 212 VAL A N 1
ATOM 1626 C CA . VAL A 1 212 ? 7.389 7.786 -5.713 1.00 97.06 212 VAL A CA 1
ATOM 1627 C C . VAL A 1 212 ? 7.429 8.091 -4.215 1.00 97.06 212 VAL A C 1
ATOM 1629 O O . VAL A 1 212 ? 6.402 7.918 -3.560 1.00 97.06 212 VAL A O 1
ATOM 1632 N N . THR A 1 213 ? 8.543 8.586 -3.659 1.00 95.50 213 THR A N 1
ATOM 1633 C CA . THR A 1 213 ? 8.696 8.867 -2.214 1.00 95.50 213 THR A CA 1
ATOM 1634 C C . THR A 1 213 ? 7.573 9.738 -1.644 1.00 95.50 213 THR A C 1
ATOM 1636 O O . THR A 1 213 ? 7.066 9.454 -0.559 1.00 95.50 213 THR A O 1
ATOM 1639 N N . VAL A 1 214 ? 7.113 10.741 -2.403 1.00 94.88 214 VAL A N 1
ATOM 1640 C CA . VAL A 1 214 ? 6.009 11.645 -2.018 1.00 94.88 214 VAL A CA 1
ATOM 1641 C C . VAL A 1 214 ? 4.656 10.934 -1.836 1.00 94.88 214 VAL A C 1
ATOM 1643 O O . VAL A 1 214 ? 3.785 11.442 -1.137 1.00 94.88 214 VAL A O 1
ATOM 1646 N N . ILE A 1 215 ? 4.484 9.741 -2.416 1.00 94.25 215 ILE A N 1
ATOM 1647 C CA . ILE A 1 215 ? 3.292 8.887 -2.273 1.00 94.25 215 ILE A CA 1
ATOM 1648 C C . ILE A 1 215 ? 3.562 7.755 -1.268 1.00 94.25 215 ILE A C 1
ATOM 1650 O O . ILE A 1 215 ? 2.740 7.485 -0.390 1.00 94.25 215 ILE A O 1
ATOM 1654 N N . ALA A 1 216 ? 4.731 7.115 -1.362 1.00 96.12 216 ALA A N 1
ATOM 1655 C CA . ALA A 1 216 ? 5.118 5.989 -0.517 1.00 96.12 216 ALA A CA 1
ATOM 1656 C C . ALA A 1 216 ? 5.223 6.375 0.968 1.00 96.12 216 ALA A C 1
ATOM 1658 O O . ALA A 1 216 ? 4.698 5.656 1.816 1.00 96.12 216 ALA A O 1
ATOM 1659 N N . GLY A 1 217 ? 5.852 7.515 1.281 1.00 96.62 217 GLY A N 1
ATOM 1660 C CA . GLY A 1 217 ? 6.058 7.994 2.652 1.00 96.62 217 GLY A CA 1
ATOM 1661 C C . GLY A 1 217 ? 4.749 8.174 3.432 1.00 96.62 217 GLY A C 1
ATOM 1662 O O . GLY A 1 217 ? 4.586 7.542 4.479 1.00 96.62 217 GLY A O 1
ATOM 1663 N N . PRO A 1 218 ? 3.773 8.950 2.915 1.00 97.31 218 PRO A N 1
ATOM 1664 C CA . PRO A 1 218 ? 2.438 9.030 3.502 1.00 97.31 218 PRO A CA 1
ATOM 1665 C C . PRO A 1 218 ? 1.759 7.662 3.636 1.00 97.31 218 PRO A C 1
ATOM 1667 O O . PRO A 1 218 ? 1.189 7.377 4.686 1.00 97.31 218 PRO A O 1
ATOM 1670 N N . GLY A 1 219 ? 1.873 6.785 2.630 1.00 97.81 219 GLY A N 1
ATOM 1671 C CA . GLY A 1 219 ? 1.340 5.419 2.691 1.00 97.81 219 GLY A CA 1
ATOM 1672 C C . GLY A 1 219 ? 1.861 4.622 3.895 1.00 97.81 219 GLY A C 1
ATOM 1673 O O . GLY A 1 219 ? 1.064 4.075 4.658 1.00 97.81 219 GLY A O 1
ATOM 1674 N N . VAL A 1 220 ? 3.179 4.623 4.126 1.00 98.00 220 VAL A N 1
ATOM 1675 C CA . VAL A 1 220 ? 3.797 3.989 5.308 1.00 98.00 220 VAL A CA 1
ATOM 1676 C C . VAL A 1 220 ? 3.311 4.637 6.605 1.00 98.00 220 VAL A C 1
ATOM 1678 O O . VAL A 1 220 ? 2.913 3.928 7.530 1.00 98.00 220 VAL A O 1
ATOM 1681 N N . GLY A 1 221 ? 3.289 5.972 6.673 1.00 98.19 221 GLY A N 1
ATOM 1682 C CA . GLY A 1 221 ? 2.837 6.707 7.858 1.00 98.19 221 GLY A CA 1
ATOM 1683 C C . GLY A 1 221 ? 1.404 6.356 8.273 1.00 98.19 221 GLY A C 1
ATOM 1684 O O . GLY A 1 221 ? 1.134 6.171 9.460 1.00 98.19 221 GLY A O 1
ATOM 1685 N N . LEU A 1 222 ? 0.502 6.182 7.303 1.00 98.31 222 LEU A N 1
ATOM 1686 C CA . LEU A 1 222 ? -0.882 5.763 7.539 1.00 98.31 222 LEU A CA 1
ATOM 1687 C C . LEU A 1 222 ? -0.992 4.335 8.103 1.00 98.31 222 LEU A C 1
ATOM 1689 O O . LEU A 1 222 ? -1.770 4.106 9.034 1.00 98.31 222 LEU A O 1
ATOM 1693 N N . VAL A 1 223 ? -0.193 3.386 7.594 1.00 98.44 223 VAL A N 1
ATOM 1694 C CA . VAL A 1 223 ? -0.117 2.018 8.142 1.00 98.44 223 VAL A CA 1
ATOM 1695 C C . VAL A 1 223 ? 0.373 2.050 9.588 1.00 98.44 223 VAL A C 1
ATOM 1697 O O . VAL A 1 223 ? -0.304 1.528 10.479 1.00 98.44 223 VAL A O 1
ATOM 1700 N N . LEU A 1 224 ? 1.518 2.697 9.831 1.00 98.56 224 LEU A N 1
ATOM 1701 C CA . LEU A 1 224 ? 2.155 2.758 11.147 1.00 98.56 224 LEU A CA 1
ATOM 1702 C C . LEU A 1 224 ? 1.266 3.438 12.194 1.00 98.56 224 LEU A C 1
ATOM 1704 O O . LEU A 1 224 ? 1.172 2.939 13.312 1.00 98.56 224 LEU A O 1
ATOM 1708 N N . LEU A 1 225 ? 0.559 4.515 11.839 1.00 98.44 225 LEU A N 1
ATOM 1709 C CA . LEU A 1 225 ? -0.354 5.213 12.748 1.00 98.44 225 LEU A CA 1
ATOM 1710 C C . LEU A 1 225 ? -1.499 4.311 13.236 1.00 98.44 225 LEU A C 1
ATOM 1712 O O . LEU A 1 225 ? -1.846 4.331 14.421 1.00 98.44 225 LEU A O 1
ATOM 1716 N N . GLY A 1 226 ? -2.082 3.500 12.351 1.00 98.12 226 GLY A N 1
ATOM 1717 C CA . GLY A 1 226 ? -3.148 2.574 12.735 1.00 98.12 226 GLY A CA 1
ATOM 1718 C C . GLY A 1 226 ? -2.641 1.357 13.518 1.00 98.12 226 GLY A C 1
ATOM 1719 O O . GLY A 1 226 ? -3.277 0.975 14.502 1.00 98.12 226 GLY A O 1
ATOM 1720 N N . ILE A 1 227 ? -1.458 0.820 13.178 1.00 98.50 227 ILE A N 1
ATOM 1721 C CA . ILE A 1 227 ? -0.772 -0.213 13.982 1.00 98.50 227 ILE A CA 1
ATOM 1722 C C . ILE A 1 227 ? -0.485 0.312 15.394 1.00 98.50 227 ILE A C 1
ATOM 1724 O O . ILE A 1 227 ? -0.839 -0.338 16.377 1.00 98.50 227 ILE A O 1
ATOM 1728 N N . PHE A 1 228 ? 0.100 1.507 15.504 1.00 98.56 228 PHE A N 1
ATOM 1729 C CA . PHE A 1 228 ? 0.400 2.155 16.779 1.00 98.56 228 PHE A CA 1
ATOM 1730 C C . PHE A 1 228 ? -0.869 2.374 17.608 1.00 98.56 228 PHE A C 1
ATOM 1732 O O . PHE A 1 228 ? -0.908 2.018 18.783 1.00 98.56 228 PHE A O 1
ATOM 1739 N N . THR A 1 229 ? -1.942 2.872 16.983 1.00 98.12 229 THR A N 1
ATOM 1740 C CA . THR A 1 229 ? -3.241 3.063 17.647 1.00 98.12 229 THR A CA 1
ATOM 1741 C C . THR A 1 229 ? -3.789 1.742 18.197 1.00 98.12 229 THR A C 1
ATOM 1743 O O . THR A 1 229 ? -4.202 1.686 19.355 1.00 98.12 229 THR A O 1
ATOM 1746 N N . ALA A 1 230 ? -3.756 0.664 17.407 1.00 98.06 230 ALA A N 1
ATOM 1747 C CA . ALA A 1 230 ? -4.185 -0.659 17.856 1.00 98.06 230 ALA A CA 1
ATOM 1748 C C . ALA A 1 230 ? -3.329 -1.180 19.021 1.00 98.06 230 ALA A C 1
ATOM 1750 O O . ALA A 1 230 ? -3.881 -1.659 20.011 1.00 98.06 230 ALA A O 1
ATOM 1751 N N . GLY A 1 231 ? -2.004 -1.022 18.941 1.00 98.12 231 GLY A N 1
ATOM 1752 C CA . GLY A 1 231 ? -1.065 -1.397 20.000 1.00 98.12 231 GLY A CA 1
ATOM 1753 C C . GLY A 1 231 ? -1.317 -0.656 21.315 1.00 98.12 231 GLY A C 1
ATOM 1754 O O . GLY A 1 231 ? -1.419 -1.292 22.360 1.00 98.12 231 GLY A O 1
ATOM 1755 N N . VAL A 1 232 ? -1.500 0.669 21.272 1.00 98.00 232 VAL A N 1
ATOM 1756 C CA . VAL A 1 232 ? -1.786 1.498 22.459 1.00 98.00 232 VAL A CA 1
ATOM 1757 C C . VAL A 1 232 ? -3.066 1.047 23.166 1.00 98.00 232 VAL A C 1
ATOM 1759 O O . VAL A 1 232 ? -3.061 0.871 24.385 1.00 98.00 232 VAL A O 1
ATOM 1762 N N . PHE A 1 233 ? -4.158 0.821 22.428 1.00 97.62 233 PHE A N 1
ATOM 1763 C CA . PHE A 1 233 ? -5.409 0.369 23.043 1.00 97.62 233 PHE A CA 1
ATOM 1764 C C . PHE A 1 233 ? -5.337 -1.083 23.534 1.00 97.62 233 PHE A C 1
ATOM 1766 O O . PHE A 1 233 ? -5.806 -1.357 24.636 1.00 97.62 233 PHE A O 1
ATOM 1773 N N . LEU A 1 234 ? -4.686 -1.986 22.793 1.00 96.94 234 LEU A N 1
ATOM 1774 C CA . LEU A 1 234 ? -4.470 -3.374 23.217 1.00 96.94 234 LEU A CA 1
ATOM 1775 C C . LEU A 1 234 ? -3.652 -3.457 24.518 1.00 96.94 234 LEU A C 1
ATOM 1777 O O . LEU A 1 234 ? -4.013 -4.205 25.430 1.00 96.94 234 LEU A O 1
ATOM 1781 N N . LEU A 1 235 ? -2.589 -2.654 24.636 1.00 96.69 235 LEU A N 1
ATOM 1782 C CA . LEU A 1 235 ? -1.804 -2.521 25.865 1.00 96.69 235 LEU A CA 1
ATOM 1783 C C . LEU A 1 235 ? -2.672 -1.986 27.007 1.00 96.69 235 LEU A C 1
ATOM 1785 O O . LEU A 1 235 ? -2.744 -2.619 28.061 1.00 96.69 235 LEU A O 1
ATOM 1789 N N . LYS A 1 236 ? -3.386 -0.870 26.791 1.00 96.19 236 LYS A N 1
ATOM 1790 C CA . LYS A 1 236 ? -4.267 -0.273 27.808 1.00 96.19 236 LYS A CA 1
ATOM 1791 C C . LYS A 1 236 ? -5.275 -1.293 28.343 1.00 96.19 236 LYS A C 1
ATOM 1793 O O . LYS A 1 236 ? -5.418 -1.435 29.551 1.00 96.19 236 LYS A O 1
ATOM 1798 N N . ASP A 1 237 ? -5.923 -2.048 27.462 1.00 94.69 237 ASP A N 1
ATOM 1799 C CA . ASP A 1 237 ? -6.938 -3.036 27.842 1.00 94.69 237 ASP A CA 1
ATOM 1800 C C . ASP A 1 237 ? -6.354 -4.237 28.592 1.00 94.69 237 ASP A C 1
ATOM 1802 O O . ASP A 1 237 ? -7.012 -4.790 29.474 1.00 94.69 237 ASP A O 1
ATOM 1806 N N . THR A 1 238 ? -5.115 -4.618 28.274 1.00 94.44 238 THR A N 1
ATOM 1807 C CA . THR A 1 238 ? -4.389 -5.692 28.965 1.00 94.44 238 THR A CA 1
ATOM 1808 C C . THR A 1 238 ? -4.044 -5.300 30.404 1.00 94.44 238 THR A C 1
ATOM 1810 O O . THR A 1 238 ? -4.162 -6.128 31.307 1.00 94.44 238 THR A O 1
ATOM 1813 N N . PHE A 1 239 ? -3.670 -4.039 30.647 1.00 93.81 239 PHE A N 1
ATOM 1814 C CA . PHE A 1 239 ? -3.361 -3.548 31.994 1.00 93.81 239 PHE A CA 1
ATOM 1815 C C . PHE A 1 239 ? -4.609 -3.146 32.796 1.00 93.81 239 PHE A C 1
ATOM 1817 O O . PHE A 1 239 ? -4.673 -3.428 33.990 1.00 93.81 239 PHE A O 1
ATOM 1824 N N . SER A 1 240 ? -5.627 -2.548 32.166 1.00 88.38 240 SER A N 1
ATOM 1825 C CA . SER A 1 240 ? -6.851 -2.107 32.854 1.00 88.38 240 SER A CA 1
ATOM 1826 C C . SER A 1 240 ? -7.801 -3.242 33.254 1.00 88.38 240 SER A C 1
ATOM 1828 O O . SER A 1 240 ? -8.603 -3.043 34.155 1.00 88.38 240 SER A O 1
ATOM 1830 N N . LYS A 1 241 ? -7.719 -4.434 32.643 1.00 66.38 241 LYS A N 1
ATOM 1831 C CA . LYS A 1 241 ? -8.511 -5.619 33.047 1.00 66.38 241 LY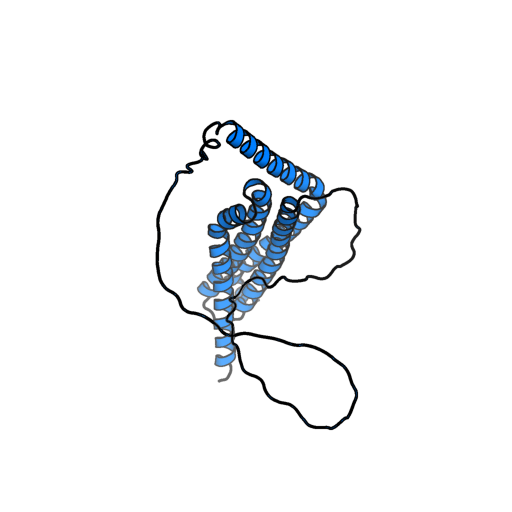S A CA 1
ATOM 1832 C C . LYS A 1 241 ? -7.967 -6.357 34.281 1.00 66.38 241 LYS A C 1
ATOM 1834 O O . LYS A 1 241 ? -8.431 -7.454 34.581 1.00 66.38 241 LYS A O 1
ATOM 1839 N N . LYS A 1 242 ? -6.946 -5.812 34.949 1.00 55.34 242 LYS A N 1
ATOM 1840 C CA . LYS A 1 242 ? -6.228 -6.465 36.057 1.00 55.34 242 LYS A CA 1
ATOM 1841 C C . LYS A 1 242 ? -6.568 -5.890 37.444 1.00 55.34 242 LYS A C 1
ATOM 1843 O O . LYS A 1 242 ? -5.802 -6.098 38.384 1.00 55.34 242 LYS A O 1
ATOM 1848 N N . GLN A 1 243 ? -7.689 -5.173 37.540 1.00 42.50 243 GLN A N 1
ATOM 1849 C CA . GLN A 1 243 ? -8.333 -4.661 38.755 1.00 42.50 243 GLN A CA 1
ATOM 1850 C C . GLN A 1 243 ? -9.824 -5.008 38.719 1.00 42.50 243 GLN A C 1
ATOM 1852 O O . GLN A 1 243 ? -10.384 -5.184 39.820 1.00 42.50 243 GLN A O 1
#

Mean predicted aligned error: 15.19 Å

Radius of gyration: 32.03 Å; Cα contacts (8 Å, |Δi|>4): 232; chains: 1; bounding box: 96×54×70 Å

Secondary structure (DSSP, 8-state):
-HHHHTTTHHHHHHHHHHHHHHHHHHHHHHHHHHHHHHHHHHHHHHHHHHHHHHHHH-TTSS------------------------------------------------------------------TT----HHHHHHHHHHHHHHHHHHHHHHHHHHHHHHHHHSS--HHHHHHHHHHHHHHHHHHHHHHHHHHHHHHHHHHHHHHHHHHHHHHHHHHHHHHHHHHHHHHHHHHHHHTT-

pLDDT: mean 77.54, std 26.29, range [31.98, 98.69]

Solvent-accessible surface area (backbone atoms only — not comparable to full-atom values): 14037 Å² total; per-residue (Å²): 113,70,78,52,42,60,43,18,48,61,3,38,53,39,6,51,47,20,33,54,50,16,52,54,45,47,54,47,53,66,80,31,42,71,62,51,51,53,58,42,48,55,37,37,46,53,42,50,51,53,50,53,51,51,60,70,70,54,88,80,74,95,83,85,84,79,89,85,90,83,81,89,83,85,91,88,93,80,87,92,87,87,84,88,86,86,87,82,89,78,89,83,83,90,84,88,84,87,84,86,88,80,88,78,79,90,78,92,74,92,75,79,94,78,82,86,75,81,84,72,81,91,76,94,73,79,86,76,88,84,72,87,69,52,72,51,53,52,49,17,52,54,28,38,51,48,13,32,55,37,13,36,52,29,6,51,48,12,35,52,48,14,55,55,33,40,78,35,85,58,56,55,69,54,31,30,48,32,14,36,34,16,13,52,12,19,45,40,31,20,49,29,31,36,55,26,13,74,31,18,40,59,48,34,72,66,49,14,45,65,74,27,46,86,52,27,52,58,12,49,50,29,29,49,52,20,51,51,53,36,50,55,36,50,50,50,50,64,62,65,73,74,120

Nearest PDB structures (foldseek):
  7uwb-assembly1_c  TM=3.061E-01  e=1.162E+00  Citrus x limon